Protein AF-A0A3R9EDA9-F1 (afdb_monomer)

Radius of gyration: 24.54 Å; Cα contacts (8 Å, |Δi|>4): 418; chains: 1; bounding box: 60×34×70 Å

Organism: Acinetobacter johnsonii (NCBI:txid40214)

InterPro domains:
  IPR011089 GmrSD restriction endonucleases, C-terminal domain [PF07510] (191-326)

pLDDT: mean 93.15, std 6.66, range [59.03, 98.75]

Sequence (337 aa):
MKNYLFSVIHKHRSDEHELSDLERNWDNLVDRLGAESFPDFLRIFWNGRYQFVRNSELFKRVRENVSNRGDVFKLIRDMDEDIDIYLTLTSPSTATNFPMNIKKYAEQLKMFSVKQPYSLLMACYRHLEMTDFEKVVKACVNISFRYNVIGGLHTGDQERAYHKAAMILNSNTSEKFTSKIVIQLLESIYVKDDVFRASFADKTIKTTSARNKKVVTYIFNEIANHKSQVNLDLIDDKYTIEHIFPQNAESGWGDFEVPEASNMIYRLGNMTLCEKSLNQDMGNKPFQTKKDILVNSKLILNEEISQSSEWKPIDISNRQKRLAKVAAHIWRIDQLS

Foldseek 3Di:
DLVLLLVQQVVVVHDPVVSVVLVVLVVVLCVLCPPPDPLVLQQLLCLLAHPHDDSVCSVVVLCVQQRHPVSSVVSSVSSVLQSLLVCCLQPVVPRDPADPLLSVLSVLCVLLVNPLLSSLLSLCVVQADNVQSSLLSLLVSLLSCQCCVQVVHDCPVSNVLSSVLSVVSNVCPPDRDGNLVSSVSCLVSHDALVNSLVSQLQDFQPVPDPSSQVVLQVLQQLLQCLVVVHNPVLVDPQKGKAFLQACDADPDLPQCPDPCVNSLRRRSLRIHIFGPVLSVVCDNDANQSNLVSLCPTPGPLSVVSSPDPHDHSVSSSVSSSVSSVSSSVSSDDVSND

Solvent-accessible surface area (backbone atoms only — not comparable to full-atom values): 18716 Å² total; per-residue (Å²): 109,70,70,57,56,52,52,41,40,60,75,67,76,60,57,74,65,59,56,52,51,51,48,52,54,50,50,52,53,51,60,71,47,56,93,54,57,63,71,59,51,50,48,36,55,39,31,19,78,49,78,84,69,53,84,95,45,41,71,60,56,47,55,76,69,43,72,45,58,68,41,47,56,47,52,53,51,56,48,62,71,44,44,64,59,50,45,27,48,78,43,24,91,74,51,76,94,60,60,68,65,52,32,53,37,21,45,48,25,53,64,66,71,56,66,58,56,49,19,22,52,53,31,37,61,78,58,30,57,69,76,32,31,46,52,42,49,48,48,52,38,33,34,45,44,40,29,44,70,46,54,63,52,78,61,69,62,47,38,52,42,26,34,52,45,10,51,56,59,71,71,46,85,86,60,89,58,48,34,67,60,58,55,53,59,43,47,93,60,50,61,49,60,71,62,38,28,55,35,40,36,69,37,69,57,68,60,86,42,73,59,44,38,52,50,53,50,48,53,44,38,54,52,48,24,66,73,67,75,43,90,74,71,61,92,41,92,59,41,38,81,37,40,67,59,33,91,70,61,56,90,76,55,65,90,50,77,46,82,74,38,66,72,48,40,36,20,62,34,27,43,46,71,35,50,44,67,61,45,63,74,34,59,53,51,48,60,74,61,36,28,66,55,29,62,76,48,92,46,69,74,34,42,65,54,34,70,48,94,72,79,48,77,66,52,28,47,53,45,15,45,55,49,16,58,54,48,45,60,77,53,54,52,78,89,74,103

Secondary structure (DSSP, 8-state):
-HHHHHHHHHTT---HHHHHHHHHHHHHHHHHHTTS-HHHHHHHHHHTTSS---TTTHHHHHHHH--SHHHHHHHHHHHHHHHHHHHHHH-GGG--SS-HHHHHHHHHHHHTT--TTHHHHHHHHHHS-HHHHHHHHHHHHHHHIIIIIIT---THHHHHHHHHHHHHHHH-TTS---HHHHHHTTGGG---HHHHHHHHHT-B--TTSHHHHHHHHHHHHHHHHHHHTS-----STTEEEEESS-TT--S--GGG-SGGGGGGTTBGGGEEEEEHHHHHHHTT--HHHHHHHHTT-S-HHHHHHHT-S---HHHHHHHHHHHHHHHHHHT--GGG-

Nearest PDB structures (foldseek):
  9jfl-assembly1_A  TM=7.167E-01  e=8.982E-09  Salmonella enterica
  9jfl-assembly1_B  TM=6.999E-01  e=2.470E-08  Salmonella enterica

Mean predicted aligned error: 4.84 Å

Structure (mmCIF, N/CA/C/O backbone):
data_AF-A0A3R9EDA9-F1
#
_entry.id   AF-A0A3R9EDA9-F1
#
loop_
_atom_site.group_PDB
_atom_site.id
_atom_site.type_symbol
_atom_site.label_atom_id
_atom_site.label_alt_id
_atom_site.label_comp_id
_atom_site.label_asym_id
_atom_site.label_entity_id
_atom_site.label_seq_id
_atom_site.pdbx_PDB_ins_code
_atom_site.Cartn_x
_atom_site.Cartn_y
_atom_site.Cartn_z
_atom_site.occupancy
_atom_site.B_iso_or_equiv
_atom_site.auth_seq_id
_atom_site.auth_comp_id
_atom_site.auth_asym_id
_atom_site.auth_atom_id
_atom_site.pdbx_PDB_model_num
ATOM 1 N N . MET A 1 1 ? 28.187 0.974 -13.614 1.00 86.81 1 MET A N 1
ATOM 2 C CA . MET A 1 1 ? 27.399 1.051 -14.865 1.00 86.81 1 MET A CA 1
ATOM 3 C C . MET A 1 1 ? 27.948 2.112 -15.808 1.00 86.81 1 MET A C 1
ATOM 5 O O . MET A 1 1 ? 28.381 1.704 -16.874 1.00 86.81 1 MET A O 1
ATOM 9 N N . LYS A 1 2 ? 28.016 3.398 -15.406 1.00 89.25 2 LYS A N 1
ATOM 10 C CA . LYS A 1 2 ? 28.586 4.525 -16.187 1.00 89.25 2 LYS A CA 1
ATOM 11 C C . LYS A 1 2 ? 29.817 4.116 -17.009 1.00 89.25 2 LYS A C 1
ATOM 13 O O . LYS A 1 2 ? 29.737 4.039 -18.226 1.00 89.25 2 LYS A O 1
ATOM 18 N N . ASN A 1 3 ? 30.884 3.664 -16.344 1.00 90.81 3 ASN A N 1
ATOM 19 C CA . ASN A 1 3 ? 32.135 3.259 -17.007 1.00 90.81 3 ASN A CA 1
ATOM 20 C C . ASN A 1 3 ? 31.951 2.201 -18.107 1.00 90.81 3 ASN A C 1
ATOM 22 O O . ASN A 1 3 ? 32.656 2.229 -19.108 1.00 90.81 3 ASN A O 1
ATOM 26 N N . TYR A 1 4 ? 31.008 1.268 -17.938 1.00 91.12 4 TYR A N 1
ATOM 27 C CA . TYR A 1 4 ? 30.735 0.267 -18.966 1.00 91.12 4 TYR A CA 1
ATOM 28 C C . TYR A 1 4 ? 30.079 0.902 -20.197 1.00 91.12 4 TYR A C 1
ATOM 30 O O . TYR A 1 4 ? 30.556 0.672 -21.304 1.00 91.12 4 TYR A O 1
ATOM 38 N N . LEU A 1 5 ? 29.053 1.739 -20.012 1.00 89.38 5 LEU A N 1
ATOM 39 C CA . LEU A 1 5 ? 28.373 2.421 -21.120 1.00 89.38 5 LEU A CA 1
ATOM 40 C C . LEU A 1 5 ? 29.349 3.303 -21.914 1.00 89.38 5 LEU A C 1
ATOM 42 O O . LEU A 1 5 ? 29.402 3.213 -23.136 1.00 89.38 5 LEU A O 1
ATOM 46 N N . PHE A 1 6 ? 30.206 4.054 -21.217 1.00 88.94 6 PHE A N 1
ATOM 47 C CA . PHE A 1 6 ? 31.262 4.862 -21.836 1.00 88.94 6 PHE A CA 1
ATOM 48 C C . PHE A 1 6 ? 32.283 3.996 -22.587 1.00 88.94 6 PHE A C 1
ATOM 50 O O . PHE A 1 6 ? 32.705 4.346 -23.687 1.00 88.94 6 PHE A O 1
ATOM 57 N N . SER A 1 7 ? 32.637 2.824 -22.042 1.00 90.06 7 SER A N 1
ATOM 58 C CA . SER A 1 7 ? 33.552 1.896 -22.717 1.00 90.06 7 SER A CA 1
ATOM 59 C C . SER A 1 7 ? 32.977 1.321 -24.016 1.00 90.06 7 SER A C 1
ATOM 61 O O . SER A 1 7 ? 33.739 1.028 -24.934 1.00 90.06 7 SER A O 1
ATOM 63 N N . VAL A 1 8 ? 31.651 1.159 -24.111 1.00 87.81 8 VAL A N 1
ATOM 64 C CA . VAL A 1 8 ? 30.978 0.703 -25.337 1.00 87.81 8 VAL A CA 1
ATOM 65 C C . VAL A 1 8 ? 31.045 1.785 -26.414 1.00 87.81 8 VAL A C 1
ATOM 67 O O . VAL A 1 8 ? 31.388 1.472 -27.549 1.00 87.81 8 VAL A O 1
ATOM 70 N N . ILE A 1 9 ? 30.806 3.053 -26.061 1.00 85.25 9 ILE A N 1
ATOM 71 C CA . ILE A 1 9 ? 30.899 4.179 -27.006 1.00 85.25 9 ILE A CA 1
ATOM 72 C C . ILE A 1 9 ? 32.337 4.371 -27.507 1.00 85.25 9 ILE A C 1
ATOM 74 O O . ILE A 1 9 ? 32.569 4.380 -28.715 1.00 85.25 9 ILE A O 1
ATOM 78 N N . HIS A 1 10 ? 33.317 4.395 -26.599 1.00 82.12 10 HIS A N 1
ATOM 79 C CA . HIS A 1 10 ? 34.724 4.640 -26.938 1.00 82.12 10 HIS A CA 1
ATOM 80 C C . HIS A 1 10 ? 35.316 3.606 -27.917 1.00 82.12 10 HIS A C 1
ATOM 82 O O . HIS A 1 10 ? 36.141 3.940 -28.767 1.00 82.12 10 HIS A O 1
ATOM 88 N N . LYS A 1 11 ? 34.865 2.344 -27.856 1.00 73.31 11 LYS A N 1
ATOM 89 C CA . LYS A 1 11 ? 35.313 1.271 -28.765 1.00 73.31 11 LYS A CA 1
ATOM 90 C C . LYS A 1 11 ? 34.945 1.502 -30.234 1.00 73.31 11 LYS A C 1
ATOM 92 O O . LYS A 1 11 ? 35.553 0.880 -31.101 1.00 73.31 11 LYS A O 1
ATOM 97 N N . HIS A 1 12 ? 33.986 2.377 -30.528 1.00 62.81 12 HIS A N 1
ATOM 98 C CA . HIS A 1 12 ? 33.458 2.583 -31.877 1.00 62.81 12 HIS A CA 1
ATOM 99 C C . HIS A 1 12 ? 34.047 3.797 -32.621 1.00 62.81 12 HIS A C 1
ATOM 101 O O . HIS A 1 12 ? 33.458 4.219 -33.610 1.00 62.81 12 HIS A O 1
ATOM 107 N N . ARG A 1 13 ? 35.219 4.326 -32.211 1.00 62.09 13 ARG A N 1
ATOM 108 C CA . ARG A 1 13 ? 35.809 5.572 -32.766 1.00 62.09 13 ARG A CA 1
ATOM 109 C C . ARG A 1 13 ? 34.799 6.732 -32.725 1.00 62.09 13 ARG A C 1
ATOM 111 O O . ARG A 1 13 ? 34.518 7.364 -33.736 1.00 62.09 13 ARG A O 1
ATOM 118 N N . SER A 1 14 ? 34.207 6.941 -31.555 1.00 59.03 14 SER A N 1
ATOM 119 C CA . SER A 1 14 ? 33.168 7.941 -31.315 1.00 59.03 14 SER A CA 1
ATOM 120 C C . SER A 1 14 ? 33.714 9.371 -31.295 1.00 59.03 14 SER A C 1
ATOM 122 O O . SER A 1 14 ? 34.784 9.621 -30.739 1.00 59.03 14 SER A O 1
ATOM 124 N N . ASP A 1 15 ? 32.921 10.274 -31.865 1.00 68.31 15 ASP A N 1
ATOM 125 C CA . ASP A 1 15 ? 33.062 11.732 -31.857 1.00 68.31 15 ASP A CA 1
ATOM 126 C C . ASP A 1 15 ? 33.023 12.274 -30.410 1.00 68.31 15 ASP A C 1
ATOM 128 O O . ASP A 1 15 ? 32.220 11.798 -29.600 1.00 68.31 15 ASP A O 1
ATOM 132 N N . GLU A 1 16 ? 33.868 13.251 -30.054 1.00 77.75 16 GLU A N 1
ATOM 133 C CA . GLU A 1 16 ? 33.917 13.835 -28.693 1.00 77.75 16 GLU A CA 1
ATOM 134 C C . GLU A 1 16 ? 32.544 14.366 -28.247 1.00 77.75 16 GLU A C 1
ATOM 136 O O . GLU A 1 16 ? 32.179 14.285 -27.070 1.00 77.75 16 GLU A O 1
ATOM 141 N N . HIS A 1 17 ? 31.742 14.825 -29.211 1.00 83.25 17 HIS A N 1
ATOM 142 C CA . HIS A 1 17 ? 30.377 15.293 -28.998 1.00 83.25 17 HIS A CA 1
ATOM 143 C C . HIS A 1 17 ? 29.458 14.213 -28.399 1.00 83.25 17 HIS A C 1
ATOM 145 O O . HIS A 1 17 ? 28.668 14.494 -27.501 1.00 83.25 17 HIS A O 1
ATOM 151 N N . GLU A 1 18 ? 29.566 12.956 -28.842 1.00 82.69 18 GLU A N 1
ATOM 152 C CA . GLU A 1 18 ? 28.686 11.875 -28.373 1.00 82.69 18 GLU A CA 1
ATOM 153 C C . GLU A 1 18 ? 28.983 11.463 -26.932 1.00 82.69 18 GLU A C 1
ATOM 155 O O . GLU A 1 18 ? 28.074 11.100 -26.182 1.00 82.69 18 GLU A O 1
ATOM 160 N N . LEU A 1 19 ? 30.258 11.515 -26.542 1.00 84.81 19 LEU A N 1
ATOM 161 C CA . LEU A 1 19 ? 30.672 11.268 -25.164 1.00 84.81 19 LEU A CA 1
ATOM 162 C C . LEU A 1 19 ? 30.142 12.368 -24.242 1.00 84.81 19 LEU A C 1
ATOM 164 O O . LEU A 1 19 ? 29.608 12.052 -23.179 1.00 84.81 19 LEU A O 1
ATOM 168 N N . SER A 1 20 ? 30.214 13.627 -24.684 1.00 87.06 20 SER A N 1
ATOM 169 C CA . SER A 1 20 ? 29.643 14.763 -23.955 1.00 87.06 20 SER A CA 1
ATOM 170 C C . SER A 1 20 ? 28.118 14.657 -23.823 1.00 87.06 20 SER A C 1
ATOM 172 O O . SER A 1 20 ? 27.573 14.869 -22.741 1.00 87.06 20 SER A O 1
ATOM 174 N N . ASP A 1 21 ? 27.417 14.251 -24.885 1.00 88.00 21 ASP A N 1
ATOM 175 C CA . ASP A 1 21 ? 25.968 14.034 -24.843 1.00 88.00 21 ASP A CA 1
ATOM 176 C C . ASP A 1 21 ? 25.573 12.890 -23.899 1.00 88.00 21 ASP A C 1
ATOM 178 O O . ASP A 1 21 ? 24.610 13.018 -23.138 1.00 88.00 21 ASP A O 1
ATOM 182 N N . LEU A 1 22 ? 26.304 11.768 -23.927 1.00 89.38 22 LEU A N 1
ATOM 183 C CA . LEU A 1 22 ? 26.069 10.652 -23.009 1.00 89.38 22 LEU A CA 1
ATOM 184 C C . LEU A 1 22 ? 26.306 11.073 -21.557 1.00 89.38 22 LEU A C 1
ATOM 186 O O . LEU A 1 22 ? 25.513 10.707 -20.690 1.00 89.38 22 LEU A O 1
ATOM 190 N N . GLU A 1 23 ? 27.374 11.825 -21.293 1.00 92.12 23 GLU A N 1
ATOM 191 C CA . GLU A 1 23 ? 27.676 12.348 -19.964 1.00 92.12 23 GLU A CA 1
ATOM 192 C C . GLU A 1 23 ? 26.574 13.270 -19.460 1.00 92.12 23 GLU A C 1
ATOM 194 O O . GLU A 1 23 ? 26.015 13.007 -18.397 1.00 92.12 23 GLU A O 1
ATOM 199 N N . ARG A 1 24 ? 26.160 14.248 -20.270 1.00 93.00 24 ARG A N 1
ATOM 200 C CA . ARG A 1 24 ? 25.064 15.161 -19.931 1.00 93.00 24 ARG A CA 1
ATOM 201 C C . ARG A 1 24 ? 23.767 14.415 -19.614 1.00 93.00 24 ARG A C 1
ATOM 203 O O . ARG A 1 24 ? 23.110 14.720 -18.623 1.00 93.00 24 ARG A O 1
ATOM 210 N N . ASN A 1 25 ? 23.390 13.433 -20.436 1.00 92.38 25 ASN A N 1
ATOM 211 C CA . ASN A 1 25 ? 22.164 12.662 -20.216 1.00 92.38 25 ASN A CA 1
ATOM 212 C C . ASN A 1 25 ? 22.261 11.762 -18.975 1.00 92.38 25 ASN A C 1
ATOM 214 O O . ASN A 1 25 ? 21.285 11.614 -18.242 1.00 92.38 25 ASN A O 1
ATOM 218 N N . TRP A 1 26 ? 23.428 11.157 -18.737 1.00 93.75 26 TRP A N 1
ATOM 219 C CA . TRP A 1 26 ? 23.672 10.345 -17.549 1.00 93.75 26 TRP A CA 1
ATOM 220 C C . TRP A 1 26 ? 23.592 11.185 -16.275 1.00 93.75 26 TRP A C 1
ATOM 222 O O . TRP A 1 26 ? 22.927 10.782 -15.323 1.00 93.75 26 TRP A O 1
ATOM 232 N N . ASP A 1 27 ? 24.260 12.336 -16.260 1.00 93.88 27 ASP A N 1
ATOM 233 C CA . ASP A 1 27 ? 24.301 13.210 -15.094 1.00 93.88 27 ASP A CA 1
ATOM 234 C C . ASP A 1 27 ? 22.902 13.784 -14.817 1.00 93.88 27 ASP A C 1
ATOM 236 O O . ASP A 1 27 ? 22.427 13.663 -13.694 1.00 93.88 27 ASP A O 1
ATOM 240 N N . ASN A 1 28 ? 22.154 14.212 -15.845 1.00 94.12 28 ASN A N 1
ATOM 241 C CA . ASN A 1 28 ? 20.747 14.611 -15.690 1.00 94.12 28 ASN A CA 1
ATOM 242 C C . ASN A 1 28 ? 19.873 13.494 -15.081 1.00 94.12 28 ASN A C 1
ATOM 244 O O . ASN A 1 28 ? 19.057 13.747 -14.196 1.00 94.12 28 ASN A O 1
ATOM 248 N N . LEU A 1 29 ? 20.039 12.243 -15.524 1.00 94.31 29 LEU A N 1
ATOM 249 C CA . LEU A 1 29 ? 19.295 11.106 -14.971 1.00 94.31 29 LEU A CA 1
ATOM 250 C C . LEU A 1 29 ? 19.623 10.881 -13.485 1.00 94.31 29 LEU A C 1
ATOM 252 O O . LEU A 1 29 ? 18.721 10.647 -12.680 1.00 94.31 29 LEU A O 1
ATOM 256 N N . VAL A 1 30 ? 20.906 10.938 -13.116 1.00 93.56 30 VAL A N 1
ATOM 257 C CA . VAL A 1 30 ? 21.354 10.754 -11.727 1.00 93.56 30 VAL A CA 1
ATOM 258 C C . VAL A 1 30 ? 20.908 11.920 -10.843 1.00 93.56 30 VAL A C 1
ATOM 260 O O . VAL A 1 30 ? 20.424 11.680 -9.738 1.00 93.56 30 VAL A O 1
ATOM 263 N N . ASP A 1 31 ? 20.986 13.150 -11.344 1.00 94.00 31 ASP A N 1
ATOM 264 C CA . ASP A 1 31 ? 20.545 14.351 -10.635 1.00 94.00 31 ASP A CA 1
ATOM 265 C C . ASP A 1 31 ? 19.038 14.308 -10.355 1.00 94.00 31 ASP A C 1
ATOM 267 O O . ASP A 1 31 ? 18.605 14.581 -9.234 1.00 94.00 31 ASP A O 1
ATOM 271 N N . ARG A 1 32 ? 18.231 13.883 -11.340 1.00 93.38 32 ARG A N 1
ATOM 272 C CA . ARG A 1 32 ? 16.781 13.680 -11.171 1.00 93.38 32 ARG A CA 1
ATOM 273 C C . ARG A 1 32 ? 16.457 12.568 -10.174 1.00 93.38 32 ARG A C 1
ATOM 275 O O . ARG A 1 32 ? 15.515 12.717 -9.399 1.00 93.38 32 ARG A O 1
ATOM 282 N N . LEU A 1 33 ? 17.211 11.462 -10.175 1.00 93.19 33 LEU A N 1
ATOM 283 C CA . LEU A 1 33 ? 17.045 10.394 -9.178 1.00 93.19 33 LEU A CA 1
ATOM 284 C C . LEU A 1 33 ? 17.342 10.894 -7.759 1.00 93.19 33 LEU A C 1
ATOM 286 O O . LEU A 1 33 ? 16.682 10.473 -6.805 1.00 93.19 33 LEU A O 1
ATOM 290 N N . GLY A 1 34 ? 18.316 11.794 -7.614 1.00 91.19 34 GLY A N 1
ATOM 291 C CA . GLY A 1 34 ? 18.672 12.416 -6.346 1.00 91.19 34 GLY A CA 1
ATOM 292 C C . GLY A 1 34 ? 19.040 11.381 -5.280 1.00 91.19 34 GLY A C 1
ATOM 293 O O . GLY A 1 34 ? 20.040 10.676 -5.393 1.00 91.19 34 GLY A O 1
ATOM 294 N N . ALA A 1 35 ? 18.227 11.290 -4.224 1.00 89.38 35 ALA A N 1
ATOM 295 C CA . ALA A 1 35 ? 18.451 10.359 -3.115 1.00 89.38 35 ALA A CA 1
ATOM 296 C C . ALA A 1 35 ? 18.032 8.905 -3.420 1.00 89.38 35 ALA A C 1
ATOM 298 O O . ALA A 1 35 ? 18.303 8.010 -2.616 1.00 89.38 35 ALA A O 1
ATOM 299 N N . GLU A 1 36 ? 17.351 8.652 -4.542 1.00 92.44 36 GLU A N 1
ATOM 300 C CA . GLU A 1 36 ? 16.942 7.304 -4.932 1.00 92.44 36 GLU A CA 1
ATOM 301 C C . GLU A 1 36 ? 18.126 6.468 -5.435 1.00 92.44 36 GLU A C 1
ATOM 303 O O . GLU A 1 36 ? 19.027 6.926 -6.136 1.00 92.44 36 GLU A O 1
ATOM 308 N N . SER A 1 37 ? 18.100 5.180 -5.103 1.00 92.44 37 SER A N 1
ATOM 309 C CA . SER A 1 37 ? 19.133 4.222 -5.495 1.00 92.44 37 SER A CA 1
ATOM 310 C C . SER A 1 37 ? 19.055 3.919 -6.995 1.00 92.44 37 SER A C 1
ATOM 312 O O . SER A 1 37 ? 18.110 3.278 -7.460 1.00 92.44 37 SER A O 1
ATOM 314 N N . PHE A 1 38 ? 20.082 4.319 -7.758 1.00 93.81 38 PHE A N 1
ATOM 315 C CA . PHE A 1 38 ? 20.177 3.993 -9.188 1.00 93.81 38 PHE A CA 1
ATOM 316 C C . PHE A 1 38 ? 20.059 2.481 -9.473 1.00 93.81 38 PHE A C 1
ATOM 318 O O . PHE A 1 38 ? 19.314 2.122 -10.383 1.00 93.81 38 PHE A O 1
ATOM 325 N N . PRO A 1 39 ? 20.722 1.563 -8.734 1.00 94.50 39 PRO A N 1
ATOM 326 C CA . PRO A 1 39 ? 20.518 0.126 -8.930 1.00 94.50 39 PRO A CA 1
ATOM 327 C C . PRO A 1 39 ? 19.066 -0.334 -8.732 1.00 94.50 39 PRO A C 1
ATOM 329 O O . PRO A 1 39 ? 18.606 -1.203 -9.473 1.00 94.50 39 PRO A O 1
ATOM 332 N N . ASP A 1 40 ? 18.341 0.249 -7.771 1.00 94.50 40 ASP A N 1
ATOM 333 C CA . ASP A 1 40 ? 16.941 -0.108 -7.519 1.00 94.50 40 ASP A CA 1
ATOM 334 C C . ASP A 1 40 ? 16.023 0.403 -8.632 1.00 94.50 40 ASP A C 1
ATOM 336 O O . ASP A 1 40 ? 15.205 -0.368 -9.145 1.00 94.50 40 ASP A O 1
ATOM 340 N N . PHE A 1 41 ? 16.210 1.657 -9.063 1.00 96.81 41 PHE A N 1
ATOM 341 C CA . PHE A 1 41 ? 15.542 2.203 -10.245 1.00 96.81 41 PHE A CA 1
ATOM 342 C C . PHE A 1 41 ? 15.805 1.324 -11.468 1.00 96.81 41 PHE A C 1
ATOM 344 O O . PHE A 1 41 ? 14.865 0.833 -12.093 1.00 96.81 41 PHE A O 1
ATOM 351 N N . LEU A 1 42 ? 17.081 1.054 -11.760 1.00 96.81 42 LEU A N 1
ATOM 352 C CA . LEU A 1 42 ? 17.496 0.279 -12.920 1.00 96.81 42 LEU A CA 1
ATOM 353 C C . LEU A 1 42 ? 16.877 -1.120 -12.914 1.00 96.81 42 LEU A C 1
ATOM 355 O O . LEU A 1 42 ? 16.475 -1.597 -13.970 1.00 96.81 42 LEU A O 1
ATOM 359 N N . ARG A 1 43 ? 16.765 -1.790 -11.760 1.00 96.06 43 ARG A N 1
ATOM 360 C CA . ARG A 1 43 ? 16.104 -3.101 -11.695 1.00 96.06 43 ARG A CA 1
ATOM 361 C C . ARG A 1 43 ? 14.619 -3.012 -12.022 1.00 96.06 43 ARG A C 1
ATOM 363 O O . ARG A 1 43 ? 14.116 -3.869 -12.745 1.00 96.06 43 ARG A O 1
ATOM 370 N N . ILE A 1 44 ? 13.912 -2.036 -11.457 1.00 96.62 44 ILE A N 1
ATOM 371 C CA . ILE A 1 44 ? 12.466 -1.892 -11.666 1.00 96.62 44 ILE A CA 1
ATOM 372 C C . ILE A 1 44 ? 12.191 -1.531 -13.128 1.00 96.62 44 ILE A C 1
ATOM 374 O O . ILE A 1 44 ? 11.370 -2.192 -13.765 1.00 96.62 44 ILE A O 1
ATOM 378 N N . PHE A 1 45 ? 12.947 -0.573 -13.667 1.00 97.12 45 PHE A N 1
ATOM 379 C CA . PHE A 1 45 ? 12.995 -0.241 -15.088 1.00 97.12 45 PHE A CA 1
ATOM 380 C C . PHE A 1 45 ? 13.231 -1.493 -15.945 1.00 97.12 45 PHE A C 1
ATOM 382 O O . PHE A 1 45 ? 12.446 -1.804 -16.842 1.00 97.12 45 PHE A O 1
ATOM 389 N N . TRP A 1 46 ? 14.279 -2.262 -15.625 1.00 96.88 46 TRP A N 1
ATOM 390 C CA . TRP A 1 46 ? 14.668 -3.442 -16.390 1.00 96.88 46 TRP A CA 1
ATOM 391 C C . TRP A 1 46 ? 13.557 -4.485 -16.408 1.00 96.88 46 TRP A C 1
ATOM 393 O O . TRP A 1 46 ? 13.137 -4.922 -17.474 1.00 96.88 46 TRP A O 1
ATOM 403 N N . ASN A 1 47 ? 13.017 -4.832 -15.240 1.00 95.88 47 ASN A N 1
ATOM 404 C CA . ASN A 1 47 ? 11.938 -5.812 -15.112 1.00 95.88 47 ASN A CA 1
ATOM 405 C C . ASN A 1 47 ? 10.599 -5.321 -15.684 1.00 95.88 47 ASN A C 1
ATOM 407 O O . ASN A 1 47 ? 9.673 -6.122 -15.821 1.00 95.88 47 ASN A O 1
ATOM 411 N N . GLY A 1 48 ? 10.485 -4.027 -15.990 1.00 95.38 48 GLY A N 1
ATOM 412 C CA . GLY A 1 48 ? 9.349 -3.430 -16.679 1.00 95.38 48 GLY A CA 1
ATOM 413 C C . GLY A 1 48 ? 9.477 -3.418 -18.203 1.00 95.38 48 GLY A C 1
ATOM 414 O O . GLY A 1 48 ? 8.497 -3.063 -18.851 1.00 95.38 48 GLY A O 1
ATOM 415 N N . ARG A 1 49 ? 10.634 -3.777 -18.785 1.00 93.94 49 ARG A N 1
ATOM 416 C CA . ARG A 1 49 ? 10.906 -3.729 -20.243 1.00 93.94 49 ARG A CA 1
ATOM 417 C C . ARG A 1 49 ? 11.529 -5.001 -20.820 1.00 93.94 49 ARG A C 1
ATOM 419 O O . ARG A 1 49 ? 11.263 -5.356 -21.965 1.00 93.94 49 ARG A O 1
ATOM 426 N N . TYR A 1 50 ? 12.357 -5.675 -20.037 1.00 94.19 50 TYR A N 1
ATOM 427 C CA . TYR A 1 50 ? 13.201 -6.793 -20.443 1.00 94.19 50 TYR A CA 1
ATOM 428 C C . TYR A 1 50 ? 12.898 -8.034 -19.603 1.00 94.19 50 TYR A C 1
ATOM 430 O O . TYR A 1 50 ? 12.147 -7.981 -18.634 1.00 94.19 50 TYR A O 1
ATOM 438 N N . GLN A 1 51 ? 13.524 -9.159 -19.962 1.00 92.00 51 GLN A N 1
ATOM 439 C CA . GLN A 1 51 ? 13.429 -10.417 -19.218 1.00 92.00 51 GLN A CA 1
ATOM 440 C C . GLN A 1 51 ? 13.767 -10.241 -17.732 1.00 92.00 51 GLN A C 1
ATOM 442 O O . GLN A 1 51 ? 14.710 -9.522 -17.386 1.00 92.00 51 GLN A O 1
ATOM 447 N N . PHE A 1 52 ? 13.021 -10.952 -16.880 1.00 92.44 52 PHE A N 1
ATOM 448 C CA . PHE A 1 52 ? 13.157 -10.897 -15.427 1.00 92.44 52 PHE A CA 1
ATOM 449 C C . PHE A 1 52 ? 14.607 -11.064 -14.966 1.00 92.44 52 PHE A C 1
ATOM 451 O O . PHE A 1 52 ? 15.292 -12.015 -15.350 1.00 92.44 52 PHE A O 1
ATOM 458 N N . VAL A 1 53 ? 15.045 -10.176 -14.075 1.00 93.31 53 VAL A N 1
ATOM 459 C CA . VAL A 1 53 ? 16.369 -10.237 -13.466 1.00 93.31 53 VAL A CA 1
ATOM 460 C C . VAL A 1 53 ? 16.316 -9.964 -11.964 1.00 93.31 53 VAL A C 1
ATOM 462 O O . VAL A 1 53 ? 15.541 -9.142 -11.456 1.00 93.31 53 VAL A O 1
ATOM 465 N N . ARG A 1 54 ? 17.181 -10.668 -11.232 1.00 90.38 54 ARG A N 1
ATOM 466 C CA . ARG A 1 54 ? 17.450 -10.415 -9.812 1.00 90.38 54 ARG A CA 1
ATOM 467 C C . ARG A 1 54 ? 18.545 -9.360 -9.662 1.00 90.38 54 ARG A C 1
ATOM 469 O O . ARG A 1 54 ? 19.398 -9.218 -10.532 1.00 90.38 54 ARG A O 1
ATOM 476 N N . ASN A 1 55 ? 18.585 -8.684 -8.512 1.00 89.12 55 ASN A N 1
ATOM 477 C CA . ASN A 1 55 ? 19.605 -7.666 -8.214 1.00 89.12 55 ASN A CA 1
ATOM 478 C C . ASN A 1 55 ? 21.045 -8.163 -8.436 1.00 89.12 55 ASN A C 1
ATOM 480 O O . ASN A 1 55 ? 21.864 -7.441 -8.997 1.00 89.12 55 ASN A O 1
ATOM 484 N N . SER A 1 56 ? 21.341 -9.410 -8.057 1.00 92.62 56 SER A N 1
ATOM 485 C CA . SER A 1 56 ? 22.669 -10.020 -8.204 1.00 92.62 56 SER A CA 1
ATOM 486 C C . SER A 1 56 ? 23.134 -10.168 -9.657 1.00 92.62 56 SER A C 1
ATOM 488 O O . SER A 1 56 ? 24.332 -10.220 -9.913 1.00 92.62 56 SER A O 1
ATOM 490 N N . GLU A 1 57 ? 22.204 -10.239 -10.612 1.00 94.56 57 GLU A N 1
ATOM 491 C CA . GLU A 1 57 ? 22.489 -10.503 -12.028 1.00 94.56 57 GLU A CA 1
ATOM 492 C C . GLU A 1 57 ? 22.253 -9.282 -12.925 1.00 94.56 57 GLU A C 1
ATOM 494 O O . GLU A 1 57 ? 22.615 -9.308 -14.102 1.00 94.56 57 GLU A O 1
ATOM 499 N N . LEU A 1 58 ? 21.697 -8.196 -12.376 1.00 94.81 58 LEU A N 1
ATOM 500 C CA . LEU A 1 58 ? 21.260 -7.013 -13.120 1.00 94.81 58 LEU A CA 1
ATOM 501 C C . LEU A 1 58 ? 22.355 -6.460 -14.037 1.00 94.81 58 LEU A C 1
ATOM 503 O O . LEU A 1 58 ? 22.175 -6.373 -15.249 1.00 94.81 58 LEU A O 1
ATOM 507 N N . PHE A 1 59 ? 23.519 -6.128 -13.475 1.00 94.19 59 PHE A N 1
ATOM 508 C CA . PHE A 1 59 ? 24.610 -5.537 -14.253 1.00 94.19 59 PHE A CA 1
ATOM 509 C C . PHE A 1 59 ? 25.146 -6.483 -15.325 1.00 94.19 59 PHE A C 1
ATOM 511 O O . PHE A 1 59 ? 25.531 -6.019 -16.394 1.00 94.19 59 PHE A O 1
ATOM 518 N N . LYS A 1 60 ? 25.165 -7.794 -15.061 1.00 94.88 60 LYS A N 1
ATOM 519 C CA . LYS A 1 60 ? 25.572 -8.792 -16.054 1.00 94.88 60 LYS A CA 1
ATOM 520 C C . LYS A 1 60 ? 24.586 -8.799 -17.222 1.00 94.88 60 LYS A C 1
ATOM 522 O O . LYS A 1 60 ? 25.008 -8.660 -18.365 1.00 94.88 60 LYS A O 1
ATOM 527 N N . ARG A 1 61 ? 23.284 -8.871 -16.931 1.00 95.19 61 ARG A N 1
ATOM 528 C CA . ARG A 1 61 ? 22.230 -8.922 -17.953 1.00 95.19 61 ARG A CA 1
ATOM 529 C C . ARG A 1 61 ? 22.172 -7.656 -18.799 1.00 95.19 61 ARG A C 1
ATOM 531 O O . ARG A 1 61 ? 22.006 -7.752 -20.010 1.00 95.19 61 ARG A O 1
ATOM 538 N N . VAL A 1 62 ? 22.390 -6.490 -18.189 1.00 94.50 62 VAL A N 1
ATOM 539 C CA . VAL A 1 62 ? 22.489 -5.226 -18.931 1.00 94.50 62 VAL A CA 1
ATOM 540 C C . VAL A 1 62 ? 23.652 -5.271 -19.921 1.00 94.50 62 VAL A C 1
ATOM 542 O O . VAL A 1 62 ? 23.454 -4.968 -21.089 1.00 94.50 62 VAL A O 1
ATOM 545 N N . ARG A 1 63 ? 24.845 -5.709 -19.498 1.00 94.19 63 ARG A N 1
ATOM 546 C CA . ARG A 1 63 ? 26.021 -5.802 -20.387 1.00 94.19 63 ARG A CA 1
ATOM 547 C C . ARG A 1 63 ? 25.822 -6.769 -21.554 1.00 94.19 63 ARG A C 1
ATOM 549 O O . ARG A 1 63 ? 26.356 -6.550 -22.630 1.00 94.19 63 ARG A O 1
ATOM 556 N N . GLU A 1 64 ? 25.065 -7.841 -21.348 1.00 94.06 64 GLU A N 1
ATOM 557 C CA . GLU A 1 64 ? 24.759 -8.810 -22.408 1.00 94.06 64 GLU A CA 1
ATOM 558 C C . GLU A 1 64 ? 23.782 -8.257 -23.459 1.00 94.06 64 GLU A C 1
ATOM 560 O O . GLU A 1 64 ? 23.785 -8.727 -24.590 1.00 94.06 64 GLU A O 1
ATOM 565 N N . ASN A 1 65 ? 22.961 -7.265 -23.101 1.00 93.44 65 ASN A N 1
ATOM 566 C CA . ASN A 1 65 ? 21.939 -6.677 -23.976 1.00 93.44 65 ASN A CA 1
ATOM 567 C C . ASN A 1 65 ? 22.313 -5.282 -24.503 1.00 93.44 65 ASN A C 1
ATOM 569 O O . ASN A 1 65 ? 21.639 -4.773 -25.391 1.00 93.44 65 ASN A O 1
ATOM 573 N N . VAL A 1 66 ? 23.346 -4.649 -23.941 1.00 94.31 66 VAL A N 1
ATOM 574 C CA . VAL A 1 66 ? 23.783 -3.293 -24.293 1.00 94.31 66 VAL A CA 1
ATOM 575 C C . VAL A 1 66 ? 25.219 -3.358 -24.774 1.00 94.31 66 VAL A C 1
ATOM 577 O O . VAL A 1 66 ? 26.156 -3.166 -24.007 1.00 94.31 66 VAL A O 1
ATOM 580 N N . SER A 1 67 ? 25.377 -3.691 -26.051 1.00 92.62 67 SER A N 1
ATOM 581 C CA . SER A 1 67 ? 26.658 -4.105 -26.632 1.00 92.62 67 SER A CA 1
ATOM 582 C C . SER A 1 67 ? 27.212 -3.126 -27.661 1.00 92.62 67 SER A C 1
ATOM 584 O O . SER A 1 67 ? 28.413 -3.133 -27.924 1.00 92.62 67 SER A O 1
ATOM 586 N N . ASN A 1 68 ? 26.350 -2.282 -28.227 1.00 91.25 68 ASN A N 1
ATOM 587 C CA . ASN A 1 68 ? 26.710 -1.316 -29.256 1.00 91.25 68 ASN A CA 1
ATOM 588 C C . ASN A 1 68 ? 26.206 0.095 -28.912 1.00 91.25 68 ASN A C 1
ATOM 590 O O . ASN A 1 68 ? 25.431 0.304 -27.975 1.00 91.25 68 ASN A O 1
ATOM 594 N N . ARG A 1 69 ? 26.643 1.077 -29.708 1.00 89.56 69 ARG A N 1
ATOM 595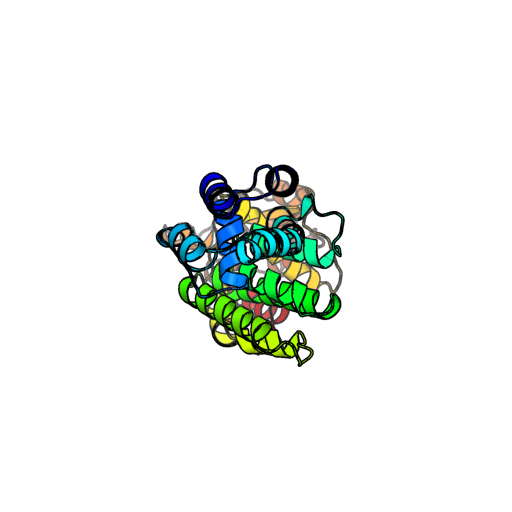 C CA . ARG A 1 69 ? 26.267 2.492 -29.569 1.00 89.56 69 ARG A CA 1
ATOM 596 C C . ARG A 1 69 ? 24.751 2.715 -29.522 1.00 89.56 69 ARG A C 1
ATOM 598 O O . ARG A 1 69 ? 24.275 3.476 -28.684 1.00 89.56 69 ARG A O 1
ATOM 605 N N . GLY A 1 70 ? 24.001 2.074 -30.417 1.00 91.44 70 GLY A N 1
ATOM 606 C CA . GLY A 1 70 ? 22.546 2.209 -30.488 1.00 91.44 70 GLY A CA 1
ATOM 607 C C . GLY A 1 70 ? 21.863 1.742 -29.205 1.00 91.44 70 GLY A C 1
ATOM 608 O O . GLY A 1 70 ? 20.996 2.447 -28.688 1.00 91.44 70 GLY A O 1
ATOM 609 N N . ASP A 1 71 ? 22.312 0.616 -28.647 1.00 94.62 71 ASP A N 1
ATOM 610 C CA . ASP A 1 71 ? 21.765 0.072 -27.402 1.00 94.62 71 ASP A CA 1
ATOM 611 C C . ASP A 1 71 ? 21.982 1.024 -26.217 1.00 94.62 71 ASP A C 1
ATOM 613 O O . ASP A 1 71 ? 21.086 1.189 -25.391 1.00 94.62 71 ASP A O 1
ATOM 617 N N . VAL A 1 72 ? 23.155 1.669 -26.127 1.00 94.00 72 VAL A N 1
ATOM 618 C CA . VAL A 1 72 ? 23.482 2.599 -25.030 1.00 94.00 72 VAL A CA 1
ATOM 619 C C . VAL A 1 72 ? 22.543 3.802 -25.045 1.00 94.00 72 VAL A C 1
ATOM 621 O O . VAL A 1 72 ? 21.914 4.108 -24.032 1.00 94.00 72 VAL A O 1
ATOM 624 N N . PHE A 1 73 ? 22.412 4.469 -26.193 1.00 93.00 73 PHE A N 1
ATOM 625 C CA . PHE A 1 73 ? 21.540 5.638 -26.304 1.00 93.00 73 PHE A CA 1
ATOM 626 C C . PHE A 1 73 ? 20.061 5.274 -26.171 1.00 93.00 73 PHE A C 1
ATOM 628 O O . PHE A 1 73 ? 19.296 6.051 -25.599 1.00 93.00 73 PHE A O 1
ATOM 635 N N . LYS A 1 74 ? 19.656 4.087 -26.643 1.00 95.00 74 LYS A N 1
ATOM 636 C CA . LYS A 1 74 ? 18.309 3.565 -26.401 1.00 95.00 74 LYS A CA 1
ATOM 637 C C . LYS A 1 74 ? 18.064 3.348 -24.909 1.00 95.00 74 LYS A C 1
ATOM 639 O O . LYS A 1 74 ? 17.058 3.824 -24.405 1.00 95.00 74 LYS A O 1
ATOM 644 N N . LEU A 1 75 ? 18.984 2.694 -24.195 1.00 96.06 75 LEU A N 1
ATOM 645 C CA . LEU A 1 75 ? 18.849 2.447 -22.758 1.00 96.06 75 LEU A CA 1
ATOM 646 C C . LEU A 1 75 ? 18.676 3.757 -21.977 1.00 96.06 75 LEU A C 1
ATOM 648 O O . LEU A 1 75 ? 17.799 3.842 -21.126 1.00 96.06 75 LEU A O 1
ATOM 652 N N . ILE A 1 76 ? 19.500 4.769 -22.263 1.00 95.06 76 ILE A N 1
ATOM 653 C CA . ILE A 1 76 ? 19.428 6.073 -21.586 1.00 95.06 76 ILE A CA 1
ATOM 654 C C . ILE A 1 76 ? 18.090 6.762 -21.860 1.00 95.06 76 ILE A C 1
ATOM 656 O O . ILE A 1 76 ? 17.452 7.225 -20.921 1.00 95.06 76 ILE A O 1
ATOM 660 N N . ARG A 1 77 ? 17.637 6.777 -23.119 1.00 95.31 77 ARG A N 1
ATOM 661 C CA . ARG A 1 77 ? 16.343 7.359 -23.501 1.00 95.31 77 ARG A CA 1
ATOM 662 C C . ARG A 1 77 ? 15.170 6.642 -22.835 1.00 95.31 77 ARG A C 1
ATOM 664 O O . ARG A 1 77 ? 14.281 7.293 -22.306 1.00 95.31 77 ARG A O 1
ATOM 671 N N . ASP A 1 78 ? 15.189 5.313 -22.843 1.00 96.31 78 ASP A N 1
ATOM 672 C CA . ASP A 1 78 ? 14.151 4.497 -22.219 1.00 96.31 78 ASP A CA 1
ATOM 673 C C . ASP A 1 78 ? 14.104 4.743 -20.698 1.00 96.31 78 ASP A C 1
ATOM 675 O O . ASP A 1 78 ? 13.020 4.810 -20.124 1.00 96.31 78 ASP A O 1
ATOM 679 N N . MET A 1 79 ? 15.261 4.887 -20.033 1.00 96.94 79 MET A N 1
ATOM 680 C CA . MET A 1 79 ? 15.323 5.238 -18.606 1.00 96.94 79 MET A CA 1
ATOM 681 C C . MET A 1 79 ? 14.786 6.649 -18.338 1.00 96.94 79 MET A C 1
ATOM 683 O O . MET A 1 79 ? 14.096 6.854 -17.342 1.00 96.94 79 MET A O 1
ATOM 687 N N . ASP A 1 80 ? 15.080 7.604 -19.219 1.00 94.69 80 ASP A N 1
ATOM 68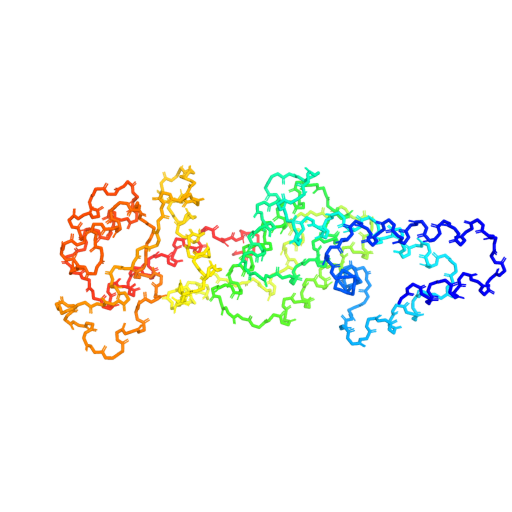8 C CA . ASP A 1 80 ? 14.602 8.984 -19.108 1.00 94.69 80 ASP A CA 1
ATOM 689 C C . ASP A 1 80 ? 13.071 9.094 -19.247 1.00 94.69 80 ASP A C 1
ATOM 691 O O . ASP A 1 80 ? 12.448 9.873 -18.531 1.00 94.69 80 ASP A O 1
ATOM 695 N N . GLU A 1 81 ? 12.448 8.256 -20.084 1.00 94.12 81 GLU A N 1
ATOM 696 C CA . GLU A 1 81 ? 10.981 8.143 -20.210 1.00 94.12 81 GLU A CA 1
ATOM 697 C C . GLU A 1 81 ? 10.314 7.634 -18.915 1.00 94.12 81 GLU A C 1
ATOM 699 O O . GLU A 1 81 ? 9.189 7.999 -18.573 1.00 94.12 81 GLU A O 1
ATOM 704 N N . ASP A 1 82 ? 11.022 6.779 -18.181 1.00 95.31 82 ASP A N 1
ATOM 705 C CA . ASP A 1 82 ? 10.493 5.976 -17.080 1.00 95.31 82 ASP A CA 1
ATOM 706 C C . ASP A 1 82 ? 10.751 6.592 -15.687 1.00 95.31 82 ASP A C 1
ATOM 708 O O . ASP A 1 82 ? 10.102 6.228 -14.700 1.00 95.31 82 ASP A O 1
ATOM 712 N N . ILE A 1 83 ? 11.701 7.522 -15.576 1.00 95.06 83 ILE A N 1
ATOM 713 C CA . ILE A 1 83 ? 12.137 8.074 -14.287 1.00 95.06 83 ILE A CA 1
ATOM 714 C C . ILE A 1 83 ? 11.042 8.886 -13.578 1.00 95.06 83 ILE A C 1
ATOM 716 O O . ILE A 1 83 ? 10.901 8.768 -12.363 1.00 95.06 83 ILE A O 1
ATOM 720 N N . ASP A 1 84 ? 10.216 9.654 -14.296 1.00 93.81 84 ASP A N 1
ATOM 721 C CA . ASP A 1 84 ? 9.194 10.504 -13.663 1.00 93.81 84 ASP A CA 1
ATOM 722 C C . ASP A 1 84 ? 8.105 9.685 -12.973 1.00 93.81 84 ASP A C 1
ATOM 724 O O . ASP A 1 84 ? 7.680 10.001 -11.854 1.00 93.81 84 ASP A O 1
ATOM 728 N N . ILE A 1 85 ? 7.666 8.598 -13.616 1.00 95.88 85 ILE A N 1
ATOM 729 C CA . ILE A 1 85 ? 6.704 7.692 -12.997 1.00 95.88 85 ILE A CA 1
ATOM 730 C C . ILE A 1 85 ? 7.348 6.932 -11.834 1.00 95.88 85 ILE A C 1
ATOM 732 O O . ILE A 1 85 ? 6.722 6.787 -10.784 1.00 95.88 85 ILE A O 1
ATOM 736 N N . TYR A 1 86 ? 8.608 6.507 -11.961 1.00 96.88 86 TYR A N 1
ATOM 737 C CA . TYR A 1 86 ? 9.331 5.880 -10.855 1.00 96.88 86 TYR A CA 1
ATOM 738 C C . TYR A 1 86 ? 9.397 6.799 -9.626 1.00 96.88 86 TYR A C 1
ATOM 740 O O . TYR A 1 86 ? 9.001 6.386 -8.534 1.00 96.88 86 TYR A O 1
ATOM 748 N N . LEU A 1 87 ? 9.809 8.056 -9.811 1.00 95.44 87 LEU A N 1
ATOM 749 C CA . LEU A 1 87 ? 9.887 9.052 -8.741 1.00 95.44 87 LEU A CA 1
ATOM 750 C C . LEU A 1 87 ? 8.515 9.364 -8.146 1.00 95.44 87 LEU A C 1
ATOM 752 O O . LEU A 1 87 ? 8.391 9.522 -6.936 1.00 95.44 87 LEU A O 1
ATOM 756 N N . THR A 1 88 ? 7.462 9.376 -8.963 1.00 95.50 88 THR A N 1
ATOM 757 C CA . THR A 1 88 ? 6.085 9.528 -8.471 1.00 95.50 88 THR A CA 1
ATOM 758 C C . THR A 1 88 ? 5.659 8.354 -7.590 1.00 95.50 88 THR A C 1
ATOM 760 O O . THR A 1 88 ? 4.927 8.547 -6.623 1.00 95.50 88 THR A O 1
ATOM 763 N N . LEU A 1 89 ? 6.124 7.138 -7.880 1.00 96.50 89 LEU A N 1
ATOM 764 C CA . LEU A 1 89 ? 5.824 5.946 -7.085 1.00 96.50 89 LEU A CA 1
ATOM 765 C C . LEU A 1 89 ? 6.675 5.844 -5.808 1.00 96.50 89 LEU A C 1
ATOM 767 O O . LEU A 1 89 ? 6.207 5.293 -4.807 1.00 96.50 89 LEU A O 1
ATOM 771 N N . THR A 1 90 ? 7.917 6.335 -5.800 1.00 95.38 90 THR A N 1
ATOM 772 C CA . THR A 1 90 ? 8.796 6.281 -4.613 1.00 95.38 90 THR A CA 1
ATOM 773 C C . THR A 1 90 ? 8.666 7.505 -3.708 1.00 95.38 90 THR A C 1
ATOM 775 O O . THR A 1 90 ? 8.693 7.377 -2.476 1.00 95.38 90 THR A O 1
ATOM 778 N N . SER A 1 91 ? 8.444 8.676 -4.298 1.00 93.94 91 SER A N 1
ATOM 779 C CA . SER A 1 91 ? 8.329 9.977 -3.637 1.00 93.94 91 SER A CA 1
ATOM 780 C C . SER A 1 91 ? 7.103 10.755 -4.143 1.00 93.94 91 SER A C 1
ATOM 782 O O . SER A 1 91 ? 7.231 11.815 -4.753 1.00 93.94 91 SER A O 1
ATOM 784 N N . PRO A 1 92 ? 5.878 10.267 -3.864 1.00 93.19 92 PRO A N 1
ATOM 785 C CA . PRO A 1 92 ? 4.662 10.862 -4.422 1.00 93.19 92 PRO A CA 1
ATOM 786 C C . PRO A 1 92 ? 4.429 12.306 -3.965 1.00 93.19 92 PRO A C 1
ATOM 788 O O . PRO A 1 92 ? 3.926 13.122 -4.735 1.00 93.19 92 PRO A O 1
ATOM 791 N N . SER A 1 93 ? 4.838 12.642 -2.736 1.00 89.19 93 SER A N 1
ATOM 792 C CA . SER A 1 93 ? 4.755 13.992 -2.170 1.00 89.19 93 SER A CA 1
ATOM 793 C C . SER A 1 93 ? 5.510 15.064 -2.963 1.00 89.19 93 SER A C 1
ATOM 795 O O . SER A 1 93 ? 5.171 16.238 -2.851 1.00 89.19 93 SER A O 1
ATOM 797 N N . THR A 1 94 ? 6.536 14.695 -3.738 1.00 88.25 94 THR A N 1
ATOM 798 C CA . THR A 1 94 ? 7.331 15.640 -4.543 1.00 88.25 94 THR A CA 1
ATOM 799 C C . THR A 1 94 ? 6.895 15.686 -6.003 1.00 88.25 94 THR A C 1
ATOM 801 O O . THR A 1 94 ? 7.332 16.561 -6.745 1.00 88.25 94 THR A O 1
ATOM 804 N N . ALA A 1 95 ? 6.033 14.764 -6.439 1.00 88.88 95 ALA A N 1
ATOM 805 C CA . ALA A 1 95 ? 5.548 14.745 -7.808 1.00 88.88 95 ALA A CA 1
ATOM 806 C C . ALA A 1 95 ? 4.646 15.960 -8.059 1.00 88.88 95 ALA A C 1
ATOM 808 O O . ALA A 1 95 ? 3.662 16.178 -7.352 1.00 88.88 95 ALA A O 1
ATOM 809 N N . THR A 1 96 ? 4.925 16.735 -9.103 1.00 84.69 96 THR A N 1
ATOM 810 C CA . THR A 1 96 ? 4.090 17.873 -9.526 1.00 84.69 96 THR A CA 1
ATOM 811 C C . THR A 1 96 ? 3.203 17.499 -10.710 1.00 84.69 96 THR A C 1
ATOM 813 O O . THR A 1 96 ? 2.009 17.784 -10.681 1.00 84.69 96 THR A O 1
ATOM 816 N N . ASN A 1 97 ? 3.736 16.729 -11.660 1.00 87.44 97 ASN A N 1
ATOM 817 C CA . ASN A 1 97 ? 3.160 16.510 -12.994 1.00 87.44 97 ASN A CA 1
ATOM 818 C C . ASN A 1 97 ? 2.117 15.381 -13.100 1.00 87.44 97 ASN A C 1
ATOM 820 O O . ASN A 1 97 ? 1.732 15.004 -14.202 1.00 87.44 97 ASN A O 1
ATOM 824 N N . PHE A 1 98 ? 1.651 14.833 -11.976 1.00 92.12 98 PHE A N 1
ATOM 825 C CA . PHE A 1 98 ? 0.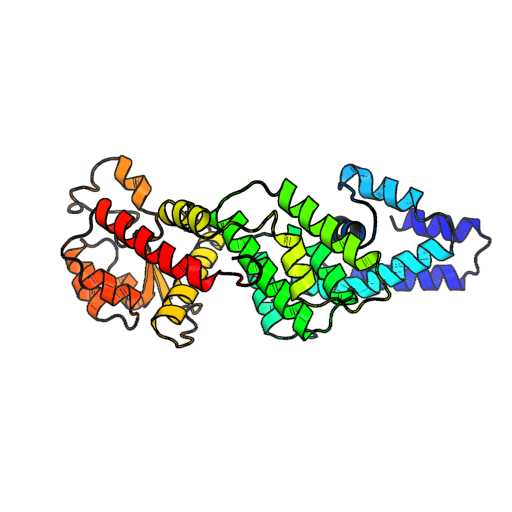675 13.739 -11.961 1.00 92.12 98 PHE A CA 1
ATOM 826 C C . PHE A 1 98 ? -0.664 14.151 -11.326 1.00 92.12 98 PHE A C 1
ATOM 828 O O . PHE A 1 98 ? -0.685 14.994 -10.421 1.00 92.12 98 PHE A O 1
ATOM 835 N N . PRO A 1 99 ? -1.786 13.533 -11.739 1.00 94.69 99 PRO A N 1
ATOM 836 C CA . PRO A 1 99 ? -3.072 13.662 -11.060 1.00 94.69 99 PRO A CA 1
ATOM 837 C C . PRO A 1 99 ? -2.992 13.353 -9.559 1.00 94.69 99 PRO A C 1
ATOM 839 O O . PRO A 1 99 ? -2.282 12.440 -9.128 1.00 94.69 99 PRO A O 1
ATOM 842 N N . MET A 1 100 ? -3.776 14.078 -8.755 1.00 94.00 100 MET A N 1
ATOM 843 C CA . MET A 1 100 ? -3.797 13.924 -7.293 1.00 94.00 100 MET A CA 1
ATOM 844 C C . MET A 1 100 ? -4.158 12.495 -6.855 1.00 94.00 100 MET A C 1
ATOM 846 O O . MET A 1 100 ? -3.578 11.974 -5.904 1.00 94.00 100 MET A O 1
ATOM 850 N N . ASN A 1 101 ? -5.063 11.829 -7.578 1.00 95.06 101 ASN A N 1
ATOM 851 C CA . ASN A 1 101 ? -5.459 10.451 -7.281 1.00 95.06 101 ASN A CA 1
ATOM 852 C C . ASN A 1 101 ? -4.287 9.472 -7.414 1.00 95.06 101 ASN A C 1
ATOM 854 O O . ASN A 1 101 ? -4.086 8.643 -6.531 1.00 95.06 101 ASN A O 1
ATOM 858 N N . ILE A 1 102 ? -3.466 9.603 -8.462 1.00 97.00 102 ILE A N 1
ATOM 859 C CA . ILE A 1 102 ? -2.285 8.752 -8.661 1.00 97.00 102 ILE A CA 1
ATOM 860 C C . ILE A 1 102 ? -1.281 8.957 -7.527 1.00 97.00 102 ILE A C 1
ATOM 862 O O . ILE A 1 102 ? -0.796 7.975 -6.967 1.00 97.00 102 ILE A O 1
ATOM 866 N N . LYS A 1 103 ? -1.033 10.210 -7.121 1.00 96.56 103 LYS A N 1
ATOM 867 C CA . LYS A 1 103 ? -0.169 10.513 -5.967 1.00 96.56 103 LYS A CA 1
ATOM 868 C C . LYS A 1 103 ? -0.715 9.885 -4.686 1.00 96.56 103 LYS A C 1
ATOM 870 O O . LYS A 1 103 ? 0.031 9.234 -3.962 1.00 96.56 103 LYS A O 1
ATOM 875 N N . LYS A 1 104 ? -2.027 9.995 -4.443 1.00 95.69 104 LYS A N 1
ATOM 876 C CA . LYS A 1 104 ? -2.701 9.357 -3.300 1.00 95.69 104 LYS A CA 1
ATOM 877 C C . LYS A 1 104 ? -2.525 7.835 -3.314 1.00 95.69 104 LYS A C 1
ATOM 879 O O . LYS A 1 104 ? -2.211 7.251 -2.279 1.00 95.69 104 LYS A O 1
ATOM 884 N N . TYR A 1 105 ? -2.699 7.184 -4.463 1.00 98.00 105 TYR A N 1
ATOM 885 C CA . TYR A 1 105 ? -2.513 5.735 -4.588 1.00 98.00 105 TYR A CA 1
ATOM 886 C C . TYR A 1 105 ? -1.047 5.316 -4.408 1.00 98.00 105 TYR A C 1
ATOM 888 O O . TYR A 1 105 ? -0.762 4.313 -3.755 1.00 98.00 105 TYR A O 1
ATOM 896 N N . ALA A 1 106 ? -0.104 6.107 -4.912 1.00 97.94 106 ALA A N 1
ATOM 897 C CA . ALA A 1 106 ? 1.318 5.877 -4.700 1.00 97.94 106 ALA A CA 1
ATOM 898 C C . ALA A 1 106 ? 1.717 6.047 -3.218 1.00 97.94 106 ALA A C 1
ATOM 900 O O . ALA A 1 106 ? 2.445 5.208 -2.684 1.00 97.94 106 ALA A O 1
ATOM 901 N N . GLU A 1 107 ? 1.165 7.040 -2.508 1.00 97.06 107 GLU A N 1
ATOM 902 C CA . GLU A 1 107 ? 1.340 7.172 -1.051 1.00 97.06 107 GLU A CA 1
ATOM 903 C C . GLU A 1 107 ? 0.785 5.958 -0.298 1.00 97.06 107 GLU A C 1
ATOM 905 O O . GLU A 1 107 ? 1.380 5.506 0.680 1.00 97.06 107 GLU A O 1
ATOM 910 N N . GLN A 1 108 ? -0.319 5.370 -0.765 1.00 97.88 108 GLN A N 1
ATOM 911 C CA . GLN A 1 108 ? -0.863 4.144 -0.179 1.00 97.88 108 GLN A CA 1
ATOM 912 C C . GLN A 1 108 ? 0.075 2.947 -0.390 1.00 97.88 108 GLN A C 1
ATOM 914 O O . GLN A 1 108 ? 0.378 2.242 0.572 1.00 97.88 108 GLN A O 1
ATOM 919 N N . LEU A 1 109 ? 0.619 2.749 -1.597 1.00 98.19 109 LEU A N 1
ATOM 920 C CA . LEU A 1 109 ? 1.627 1.707 -1.852 1.00 98.19 109 LEU A CA 1
ATOM 921 C C . LEU A 1 109 ? 2.878 1.893 -0.979 1.00 98.19 109 LEU A C 1
ATOM 923 O O . LEU A 1 109 ? 3.357 0.932 -0.364 1.00 98.19 109 LEU A O 1
ATOM 927 N N . LYS A 1 110 ? 3.362 3.134 -0.847 1.00 96.69 110 LYS A N 1
ATOM 928 C CA . LYS A 1 110 ? 4.491 3.494 0.021 1.00 96.69 110 LYS A CA 1
ATOM 929 C C . LYS A 1 110 ? 4.182 3.222 1.493 1.00 96.69 110 LYS A C 1
ATOM 931 O O . LYS A 1 110 ? 4.978 2.574 2.178 1.00 96.69 110 LYS A O 1
ATOM 936 N N . MET A 1 111 ? 3.006 3.629 1.969 1.00 96.94 111 MET A N 1
ATOM 937 C CA . MET A 1 111 ? 2.508 3.343 3.318 1.00 96.94 111 MET A CA 1
ATOM 938 C C . MET A 1 111 ? 2.415 1.836 3.587 1.00 96.94 111 MET A C 1
ATOM 940 O O . MET A 1 111 ? 2.669 1.417 4.716 1.00 96.94 111 MET A O 1
ATOM 944 N N . PHE A 1 112 ? 2.116 1.024 2.570 1.00 97.38 112 PHE A N 1
ATOM 945 C CA . PHE A 1 112 ? 2.115 -0.440 2.639 1.00 97.38 112 PHE A CA 1
ATOM 946 C C . PHE A 1 112 ? 3.492 -1.073 2.383 1.00 97.38 112 PHE A C 1
ATOM 948 O O . PHE A 1 112 ? 3.635 -2.284 2.541 1.00 97.38 112 PHE A O 1
ATOM 955 N N . SER A 1 113 ? 4.542 -0.298 2.077 1.00 95.75 113 SER A N 1
ATOM 956 C CA . SER A 1 113 ? 5.872 -0.783 1.642 1.00 95.75 113 SER A CA 1
ATOM 957 C C . SER A 1 113 ? 5.786 -1.846 0.553 1.00 95.75 113 SER A C 1
ATOM 959 O O . SER A 1 113 ? 6.507 -2.843 0.591 1.00 95.75 113 SER A O 1
ATOM 961 N N . VAL A 1 114 ? 4.901 -1.635 -0.414 1.00 96.50 114 VAL A N 1
ATOM 962 C CA . VAL A 1 114 ? 4.746 -2.532 -1.554 1.00 96.50 114 VAL A CA 1
ATOM 963 C C . VAL A 1 114 ? 5.335 -1.854 -2.785 1.00 96.50 114 VAL A C 1
ATOM 965 O O . VAL A 1 114 ? 4.785 -0.883 -3.292 1.00 96.50 114 VAL A O 1
ATOM 968 N N . LYS A 1 115 ? 6.475 -2.376 -3.252 1.00 95.88 115 LYS A N 1
ATOM 969 C CA . LYS A 1 115 ? 7.186 -1.918 -4.465 1.00 95.88 115 LYS A CA 1
ATOM 970 C C . LYS A 1 115 ? 7.022 -2.877 -5.650 1.00 95.88 115 LYS A C 1
ATOM 972 O O . LYS A 1 115 ? 7.373 -2.552 -6.776 1.00 95.88 115 LYS A O 1
ATOM 977 N N . GLN A 1 116 ? 6.478 -4.065 -5.396 1.00 95.56 116 GLN A N 1
ATOM 978 C CA . GLN A 1 116 ? 6.260 -5.143 -6.359 1.00 95.56 116 GLN A CA 1
ATOM 979 C C . GLN A 1 116 ? 5.527 -4.702 -7.640 1.00 95.56 116 GLN A C 1
ATOM 981 O O . GLN A 1 116 ? 5.951 -5.139 -8.707 1.00 95.56 116 GLN A O 1
ATOM 986 N N . PRO A 1 117 ? 4.484 -3.844 -7.598 1.00 97.94 117 PRO A N 1
ATOM 987 C CA . PRO A 1 117 ? 3.791 -3.442 -8.817 1.00 97.94 117 PRO A CA 1
ATOM 988 C C . PRO A 1 117 ? 4.574 -2.439 -9.672 1.00 97.94 117 PRO A C 1
ATOM 990 O O . PRO A 1 117 ? 4.133 -2.154 -10.778 1.00 97.94 117 PRO A O 1
ATOM 993 N N . TYR A 1 118 ? 5.698 -1.873 -9.212 1.00 97.62 118 TYR A N 1
ATOM 994 C CA . TYR A 1 118 ? 6.290 -0.694 -9.859 1.00 97.62 118 TYR A CA 1
ATOM 995 C C . TYR A 1 118 ? 6.747 -0.975 -11.296 1.00 97.62 118 TYR A C 1
ATOM 997 O O . TYR A 1 118 ? 6.514 -0.146 -12.168 1.00 97.62 118 TYR A O 1
ATOM 1005 N N . SER A 1 119 ? 7.299 -2.161 -11.577 1.00 96.88 119 SER A N 1
ATOM 1006 C CA . SER A 1 119 ? 7.695 -2.543 -12.941 1.00 96.88 119 SER A CA 1
ATOM 1007 C C . SER A 1 119 ? 6.497 -2.621 -13.892 1.00 96.88 119 SER A C 1
ATOM 1009 O O . SER A 1 119 ? 6.583 -2.159 -15.030 1.00 96.88 119 SER A O 1
ATOM 1011 N N . LEU A 1 120 ? 5.362 -3.149 -13.418 1.00 98.31 120 LEU A N 1
ATOM 1012 C CA . LEU A 1 120 ? 4.111 -3.124 -14.170 1.00 98.31 120 LEU A CA 1
ATOM 1013 C C . LEU A 1 120 ? 3.599 -1.697 -14.337 1.00 98.31 120 LEU A C 1
ATOM 1015 O O . LEU A 1 120 ? 3.202 -1.334 -15.432 1.00 98.31 120 LEU A O 1
ATOM 1019 N N . LEU A 1 121 ? 3.591 -0.887 -13.279 1.00 98.38 121 LEU A N 1
ATOM 1020 C CA . LEU A 1 121 ? 3.056 0.473 -13.346 1.00 98.38 121 LEU A CA 1
ATOM 1021 C C . LEU A 1 121 ? 3.850 1.355 -14.317 1.00 98.38 121 LEU A C 1
ATOM 1023 O O . LEU A 1 121 ? 3.242 2.147 -15.027 1.00 98.38 121 LEU A O 1
ATOM 1027 N N . MET A 1 122 ? 5.166 1.161 -14.422 1.00 97.50 122 MET A N 1
ATOM 1028 C CA . MET A 1 122 ? 5.980 1.809 -15.455 1.00 97.50 122 MET A CA 1
ATOM 1029 C C . MET A 1 122 ? 5.567 1.351 -16.860 1.00 97.50 122 MET A C 1
ATOM 1031 O O . MET A 1 122 ? 5.383 2.181 -17.742 1.00 97.50 122 MET A O 1
ATOM 1035 N N . ALA A 1 123 ? 5.324 0.052 -17.065 1.00 96.94 123 ALA A N 1
ATOM 1036 C CA . ALA A 1 123 ? 4.797 -0.445 -18.338 1.00 96.94 123 ALA A CA 1
ATOM 1037 C C . ALA A 1 123 ? 3.403 0.109 -18.662 1.00 96.94 123 ALA A C 1
ATOM 1039 O O . ALA A 1 123 ? 3.166 0.573 -19.772 1.00 96.94 123 ALA A O 1
ATOM 1040 N N . CYS A 1 124 ? 2.496 0.129 -17.691 1.00 97.19 124 CYS A N 1
ATOM 1041 C CA . CYS A 1 124 ? 1.164 0.695 -17.853 1.00 97.19 124 CYS A CA 1
ATOM 1042 C C . CYS A 1 124 ? 1.209 2.181 -18.210 1.00 97.19 124 CYS A C 1
ATOM 1044 O O . CYS A 1 124 ? 0.434 2.604 -19.054 1.00 97.19 124 CYS A O 1
ATOM 1046 N N . TYR A 1 125 ? 2.109 2.959 -17.607 1.00 96.06 125 TYR A N 1
ATOM 1047 C CA . TYR A 1 125 ? 2.242 4.386 -17.902 1.00 96.06 125 TYR A CA 1
ATOM 1048 C C . TYR A 1 125 ? 2.596 4.658 -19.374 1.00 96.06 125 TYR A C 1
ATOM 1050 O O . TYR A 1 125 ? 2.109 5.625 -19.948 1.00 96.06 125 TYR A O 1
ATOM 1058 N N . ARG A 1 126 ? 3.381 3.776 -20.004 1.00 94.56 126 ARG A N 1
ATOM 1059 C CA . ARG A 1 126 ? 3.756 3.892 -21.424 1.00 94.56 126 ARG A CA 1
ATOM 1060 C C . ARG A 1 126 ? 2.655 3.468 -22.390 1.00 94.56 126 ARG A C 1
ATOM 1062 O O . ARG A 1 126 ? 2.594 3.966 -23.507 1.00 94.56 126 ARG A O 1
ATOM 1069 N N . HIS A 1 127 ? 1.825 2.511 -21.978 1.00 94.44 127 HIS A N 1
ATOM 1070 C CA . HIS A 1 127 ? 0.899 1.807 -22.876 1.00 94.44 127 HIS A CA 1
ATOM 1071 C C . HIS A 1 127 ? -0.578 2.135 -22.642 1.00 94.44 127 HIS A C 1
ATOM 1073 O O . HIS A 1 127 ? -1.422 1.714 -23.432 1.00 94.44 127 HIS A O 1
ATOM 1079 N N . LEU A 1 128 ? -0.915 2.846 -21.564 1.00 95.44 128 LEU A N 1
ATOM 1080 C CA . LEU A 1 128 ? -2.289 3.200 -21.216 1.00 95.44 128 LEU A CA 1
ATOM 1081 C C . LEU A 1 128 ? -2.507 4.707 -21.254 1.00 95.44 128 LEU A C 1
ATOM 1083 O O . LEU A 1 128 ? -1.667 5.498 -20.834 1.00 95.44 128 LEU A O 1
ATOM 1087 N N . GLU A 1 129 ? -3.722 5.085 -21.635 1.00 95.38 129 GLU A N 1
ATOM 1088 C CA . GLU A 1 129 ? -4.242 6.421 -21.368 1.00 95.38 129 GLU A CA 1
ATOM 1089 C C . GLU A 1 129 ? -4.269 6.689 -19.855 1.00 95.38 129 GLU A C 1
ATOM 1091 O O . GLU A 1 129 ? -4.539 5.791 -19.051 1.00 95.38 129 GLU A O 1
ATOM 1096 N N . MET A 1 130 ? -4.077 7.949 -19.455 1.00 95.44 130 MET A N 1
ATOM 1097 C CA . MET A 1 130 ? -3.966 8.341 -18.041 1.00 95.44 130 MET A CA 1
ATOM 1098 C C . MET A 1 130 ? -5.156 7.869 -17.180 1.00 95.44 130 MET A C 1
ATOM 1100 O O . MET A 1 130 ? -4.981 7.479 -16.026 1.00 95.44 130 MET A O 1
ATOM 1104 N N . THR A 1 131 ? -6.370 7.854 -17.743 1.00 96.50 131 THR A N 1
ATOM 1105 C CA . THR A 1 131 ? -7.584 7.403 -17.035 1.00 96.50 131 THR A CA 1
ATOM 1106 C C . THR A 1 131 ? -7.598 5.898 -16.765 1.00 96.50 131 THR A C 1
ATOM 1108 O O . THR A 1 131 ? -8.103 5.458 -15.730 1.00 96.50 131 THR A O 1
ATOM 1111 N N . ASP A 1 132 ? -7.045 5.093 -17.672 1.00 97.69 132 ASP A N 1
ATOM 1112 C CA . ASP A 1 132 ? -6.887 3.655 -17.478 1.00 97.69 132 ASP A CA 1
ATOM 1113 C C . ASP A 1 132 ? -5.696 3.351 -16.574 1.00 97.69 132 ASP A C 1
ATOM 1115 O O . ASP A 1 132 ? -5.801 2.489 -15.699 1.00 97.69 132 ASP A O 1
ATOM 1119 N N . PHE A 1 133 ? -4.605 4.105 -16.712 1.00 97.94 133 PHE A N 1
ATOM 1120 C CA . PHE A 1 133 ? -3.469 4.018 -15.808 1.00 97.94 133 PHE A CA 1
ATOM 1121 C C . PHE A 1 133 ? -3.898 4.230 -14.350 1.00 97.94 133 PHE A C 1
ATOM 1123 O O . PHE A 1 133 ? -3.639 3.364 -13.515 1.00 97.94 133 PHE A O 1
ATOM 1130 N N . GLU A 1 134 ? -4.644 5.299 -14.049 1.00 98.31 134 GLU A N 1
ATOM 1131 C CA . GLU A 1 134 ? -5.154 5.580 -12.699 1.00 98.31 134 GLU A CA 1
ATOM 1132 C C . GLU A 1 134 ? -5.943 4.397 -12.109 1.00 98.31 134 GLU A C 1
ATOM 1134 O O . GLU A 1 134 ? -5.723 4.007 -10.956 1.00 98.31 134 GLU A O 1
ATOM 1139 N N . LYS A 1 135 ? -6.820 3.770 -12.907 1.00 98.56 135 LYS A N 1
ATOM 1140 C CA . LYS A 1 135 ? -7.590 2.587 -12.485 1.00 98.56 135 LYS A CA 1
ATOM 1141 C C . LYS A 1 135 ? -6.684 1.400 -12.163 1.00 98.56 135 LYS A C 1
ATOM 1143 O O . LYS A 1 135 ? -6.958 0.680 -11.203 1.00 98.56 135 LYS A O 1
ATOM 1148 N N . VAL A 1 136 ? -5.605 1.200 -12.923 1.00 98.62 136 VAL A N 1
ATOM 1149 C CA . VAL A 1 136 ? -4.619 0.147 -12.643 1.00 98.62 136 VAL A CA 1
ATOM 1150 C C . VAL A 1 136 ? -3.829 0.456 -11.370 1.00 98.62 136 VAL A C 1
ATOM 1152 O O . VAL A 1 136 ? -3.663 -0.446 -10.551 1.00 98.62 136 VAL A O 1
ATOM 1155 N N . VAL A 1 137 ? -3.408 1.707 -11.127 1.00 98.69 137 VAL A N 1
ATOM 1156 C CA . VAL A 1 137 ? -2.742 2.071 -9.857 1.00 98.69 137 VAL A CA 1
ATOM 1157 C C . VAL A 1 137 ? -3.666 1.779 -8.669 1.00 98.69 137 VAL A C 1
ATOM 1159 O O . VAL A 1 137 ? -3.244 1.137 -7.704 1.00 98.69 137 VAL A O 1
ATOM 1162 N N . LYS A 1 138 ? -4.950 2.159 -8.762 1.00 98.69 138 LYS A N 1
ATOM 1163 C CA . LYS A 1 138 ? -5.966 1.844 -7.745 1.00 98.69 138 LYS A CA 1
ATOM 1164 C C . LYS A 1 138 ? -6.129 0.333 -7.538 1.00 98.69 138 LYS A C 1
ATOM 1166 O O . LYS A 1 138 ? -6.188 -0.131 -6.400 1.00 98.69 138 LYS A O 1
ATOM 1171 N N . ALA A 1 139 ? -6.179 -0.451 -8.614 1.00 98.75 139 ALA A N 1
ATOM 1172 C CA . ALA A 1 139 ? -6.264 -1.907 -8.525 1.00 98.75 139 ALA A CA 1
ATOM 1173 C C . ALA A 1 139 ? -5.030 -2.508 -7.831 1.00 98.75 139 ALA A C 1
ATOM 1175 O O . ALA A 1 139 ? -5.176 -3.349 -6.945 1.00 98.75 139 ALA A O 1
ATOM 1176 N N . CYS A 1 140 ? -3.827 -2.024 -8.153 1.00 98.69 140 CYS A N 1
ATOM 1177 C CA . CYS A 1 140 ? -2.590 -2.420 -7.482 1.00 98.69 140 CYS A CA 1
ATOM 1178 C C . CYS A 1 140 ? -2.613 -2.084 -5.984 1.00 98.69 140 CYS A C 1
ATOM 1180 O O . CYS A 1 140 ? -2.179 -2.912 -5.185 1.00 98.69 140 CYS A O 1
ATOM 1182 N N . VAL A 1 141 ? -3.154 -0.931 -5.572 1.00 98.69 141 VAL A N 1
ATOM 1183 C CA . VAL A 1 141 ? -3.374 -0.604 -4.148 1.00 98.69 141 VAL A CA 1
ATOM 1184 C C . VAL A 1 141 ? -4.296 -1.628 -3.490 1.00 98.69 141 VAL A C 1
ATOM 1186 O O . VAL A 1 141 ? -3.947 -2.172 -2.443 1.00 98.69 141 VAL A O 1
ATOM 1189 N N . ASN A 1 142 ? -5.447 -1.923 -4.098 1.00 98.75 142 ASN A N 1
ATOM 1190 C CA . ASN A 1 142 ? -6.428 -2.854 -3.536 1.00 98.75 142 ASN A CA 1
ATOM 1191 C C . ASN A 1 142 ? -5.868 -4.283 -3.437 1.00 98.75 142 ASN A C 1
ATOM 1193 O O . ASN A 1 142 ? -6.020 -4.929 -2.399 1.00 98.75 142 ASN A O 1
ATOM 1197 N N . ILE A 1 143 ? -5.155 -4.759 -4.466 1.00 98.69 143 ILE A N 1
ATOM 1198 C CA . ILE A 1 143 ? -4.423 -6.035 -4.430 1.00 98.69 143 ILE A CA 1
ATOM 1199 C C . ILE A 1 143 ? -3.397 -6.015 -3.299 1.00 98.69 143 ILE A C 1
ATOM 1201 O O . ILE A 1 143 ? -3.358 -6.940 -2.494 1.00 98.69 143 ILE A O 1
ATOM 1205 N N . SER A 1 144 ? -2.606 -4.948 -3.193 1.00 98.56 144 SER A N 1
ATOM 1206 C CA . SER A 1 144 ? -1.560 -4.819 -2.174 1.00 98.56 144 SER A CA 1
ATOM 1207 C C . SER A 1 144 ? -2.131 -4.823 -0.756 1.00 98.56 144 SER A C 1
ATOM 1209 O O . SER A 1 144 ? -1.598 -5.469 0.147 1.00 98.56 144 SER A O 1
ATOM 1211 N N . PHE A 1 145 ? -3.258 -4.146 -0.548 1.00 98.75 145 PHE A N 1
ATOM 1212 C CA . PHE A 1 145 ? -3.944 -4.139 0.734 1.00 98.75 145 PHE A CA 1
ATOM 1213 C C . PHE A 1 145 ? -4.453 -5.539 1.102 1.00 98.75 145 PHE A C 1
ATOM 1215 O O . PHE A 1 145 ? -4.167 -6.045 2.189 1.00 98.75 145 PHE A O 1
ATOM 1222 N N . ARG A 1 146 ? -5.150 -6.209 0.177 1.00 98.62 146 ARG A N 1
ATOM 1223 C CA . ARG A 1 146 ? -5.689 -7.553 0.413 1.00 98.62 146 ARG A CA 1
ATOM 1224 C C . ARG A 1 146 ? -4.594 -8.601 0.611 1.00 98.62 146 ARG A C 1
ATOM 1226 O O . ARG A 1 146 ? -4.663 -9.378 1.559 1.00 98.62 146 ARG A O 1
ATOM 1233 N N . TYR A 1 147 ? -3.584 -8.604 -0.252 1.00 98.31 147 TYR A N 1
ATOM 1234 C CA . TYR A 1 147 ? -2.538 -9.623 -0.309 1.00 98.31 147 TYR A CA 1
ATOM 1235 C C . TYR A 1 147 ? -1.450 -9.407 0.751 1.00 98.31 147 TYR A C 1
ATOM 1237 O O . TYR A 1 147 ? -1.108 -10.329 1.492 1.00 98.31 147 TYR A O 1
ATOM 1245 N N . ASN A 1 148 ? -0.914 -8.186 0.859 1.00 97.81 148 ASN A N 1
ATOM 1246 C CA . ASN A 1 148 ? 0.229 -7.890 1.723 1.00 97.81 148 ASN A CA 1
ATOM 1247 C C . ASN A 1 148 ? -0.221 -7.443 3.112 1.00 97.81 148 ASN A C 1
ATOM 1249 O O . ASN A 1 148 ? 0.198 -8.025 4.112 1.00 97.81 148 ASN A O 1
ATOM 1253 N N . VAL A 1 149 ? -1.072 -6.414 3.186 1.00 97.88 149 VAL A N 1
ATOM 1254 C CA . VAL A 1 149 ? -1.439 -5.807 4.474 1.00 97.88 149 VAL A CA 1
ATOM 1255 C C . VAL A 1 149 ? -2.308 -6.756 5.280 1.00 97.88 149 VAL A C 1
ATOM 1257 O O . VAL A 1 149 ? -1.973 -7.035 6.427 1.00 97.88 149 VAL A O 1
ATOM 1260 N N . ILE A 1 150 ? -3.383 -7.284 4.694 1.00 98.50 150 ILE A N 1
ATOM 1261 C CA . ILE A 1 150 ? -4.309 -8.188 5.382 1.00 98.50 150 ILE A CA 1
ATOM 1262 C C . ILE A 1 150 ? -3.821 -9.636 5.304 1.00 98.50 150 ILE A C 1
ATOM 1264 O O . ILE A 1 150 ? -3.555 -10.222 6.354 1.00 98.50 150 ILE A O 1
ATOM 1268 N N . GLY A 1 151 ? -3.602 -10.177 4.103 1.00 96.81 151 GLY A N 1
ATOM 1269 C CA . GLY A 1 151 ? -3.202 -11.573 3.902 1.00 96.81 151 GLY A CA 1
ATOM 1270 C C . GLY A 1 151 ? -1.810 -11.939 4.428 1.00 96.81 151 GLY A C 1
ATOM 1271 O O . GLY A 1 151 ? -1.601 -13.078 4.830 1.00 96.81 151 GLY A O 1
ATOM 1272 N N . GLY A 1 152 ? -0.857 -10.997 4.467 1.00 94.25 152 GLY A N 1
ATOM 1273 C CA . GLY A 1 152 ? 0.521 -11.287 4.890 1.00 94.25 152 GLY A CA 1
ATOM 1274 C C . GLY A 1 152 ? 1.236 -12.311 3.999 1.00 94.25 152 GLY A C 1
ATOM 1275 O O . GLY A 1 152 ? 2.134 -13.008 4.465 1.00 94.25 152 GLY A O 1
ATOM 1276 N N . LEU A 1 153 ? 0.813 -12.433 2.739 1.00 94.12 153 LEU A N 1
ATOM 1277 C CA . LEU A 1 153 ? 1.280 -13.462 1.816 1.00 94.12 153 LEU A CA 1
ATOM 1278 C C . LEU A 1 153 ? 2.674 -13.141 1.249 1.00 94.12 153 LEU A C 1
ATOM 1280 O O . LEU A 1 153 ? 3.089 -11.982 1.155 1.00 94.12 153 LEU A O 1
ATOM 1284 N N . HIS A 1 154 ? 3.397 -14.183 0.832 1.00 90.94 154 HIS A N 1
ATOM 1285 C CA . HIS A 1 154 ? 4.742 -14.051 0.272 1.00 90.94 154 HIS A CA 1
ATOM 1286 C C . HIS A 1 154 ? 4.725 -13.342 -1.095 1.00 90.94 154 HIS A C 1
ATOM 1288 O O . HIS A 1 154 ? 3.904 -13.631 -1.964 1.00 90.94 154 HIS A O 1
ATOM 1294 N N . THR A 1 155 ? 5.664 -12.421 -1.313 1.00 91.69 155 THR A N 1
ATOM 1295 C CA . THR A 1 155 ? 5.656 -11.472 -2.444 1.00 91.69 155 THR A CA 1
ATOM 1296 C C . THR A 1 155 ? 6.229 -12.023 -3.751 1.00 91.69 155 THR A C 1
ATOM 1298 O O . THR A 1 155 ? 6.120 -11.376 -4.790 1.00 91.69 155 THR A O 1
ATOM 1301 N N . GLY A 1 156 ? 6.820 -13.220 -3.730 1.00 90.62 156 GLY A N 1
ATOM 1302 C CA . GLY A 1 156 ? 7.429 -13.833 -4.916 1.00 90.62 156 GLY A CA 1
ATOM 1303 C C . GLY A 1 156 ? 6.442 -14.095 -6.061 1.00 90.62 156 GLY A C 1
ATOM 1304 O O . GLY A 1 156 ? 6.791 -13.886 -7.221 1.00 90.62 156 GLY A O 1
ATOM 1305 N N . ASP A 1 157 ? 5.207 -14.507 -5.754 1.00 90.56 157 ASP A N 1
ATOM 1306 C CA . ASP A 1 157 ? 4.162 -14.698 -6.771 1.00 90.56 157 ASP A CA 1
ATOM 1307 C C . ASP A 1 157 ? 3.662 -13.367 -7.341 1.00 90.56 157 ASP A C 1
ATOM 1309 O O . ASP A 1 157 ? 3.456 -13.258 -8.550 1.00 90.56 157 ASP A O 1
ATOM 1313 N N . GLN A 1 158 ? 3.561 -12.328 -6.501 1.00 93.56 158 GLN A N 1
ATOM 1314 C CA . GLN A 1 158 ? 3.238 -10.969 -6.946 1.00 93.56 158 GLN A CA 1
ATOM 1315 C C . GLN A 1 158 ? 4.255 -10.446 -7.951 1.00 93.56 158 GLN A C 1
ATOM 1317 O O . GLN A 1 158 ? 3.869 -9.967 -9.012 1.00 93.56 158 GLN A O 1
ATOM 1322 N N . GLU A 1 159 ? 5.549 -10.561 -7.647 1.00 92.75 159 GLU A N 1
ATOM 1323 C CA . GLU A 1 159 ? 6.598 -10.066 -8.540 1.00 92.75 159 GLU A CA 1
ATOM 1324 C C . GLU A 1 159 ? 6.544 -10.757 -9.912 1.00 92.75 159 GLU A C 1
ATOM 1326 O O . GLU A 1 159 ? 6.624 -10.091 -10.945 1.00 92.75 159 GLU A O 1
ATOM 1331 N N . ARG A 1 160 ? 6.329 -12.080 -9.937 1.00 93.56 160 ARG A N 1
ATOM 1332 C CA . ARG A 1 160 ? 6.171 -12.834 -11.189 1.00 93.56 160 ARG A CA 1
ATOM 1333 C C . ARG A 1 160 ? 4.935 -12.412 -11.977 1.00 93.56 160 ARG A C 1
ATOM 1335 O O . ARG A 1 160 ? 5.035 -12.241 -13.190 1.00 93.56 160 ARG A O 1
ATOM 1342 N N . ALA A 1 161 ? 3.790 -12.246 -11.316 1.00 96.44 161 ALA A N 1
ATOM 1343 C CA . ALA A 1 161 ? 2.549 -11.844 -11.974 1.00 96.44 161 ALA A CA 1
ATOM 1344 C C . ALA A 1 161 ? 2.655 -10.432 -12.569 1.00 96.44 161 ALA A C 1
ATOM 1346 O O . ALA A 1 161 ? 2.345 -10.238 -13.744 1.00 96.44 161 ALA A O 1
ATOM 1347 N N . TYR A 1 162 ? 3.177 -9.469 -11.800 1.00 97.69 162 TYR A N 1
ATOM 1348 C CA . TYR A 1 162 ? 3.403 -8.105 -12.281 1.00 97.69 162 TYR A CA 1
ATOM 1349 C C . TYR A 1 162 ? 4.395 -8.065 -13.446 1.00 97.69 162 TYR A C 1
ATOM 1351 O O . TYR A 1 162 ? 4.127 -7.411 -14.452 1.00 97.69 162 TYR A O 1
ATOM 1359 N N . HIS A 1 163 ? 5.503 -8.808 -13.362 1.00 96.00 163 HIS A N 1
ATOM 1360 C CA . HIS A 1 163 ? 6.457 -8.908 -14.466 1.00 96.00 163 HIS A CA 1
ATOM 1361 C C . HIS A 1 163 ? 5.821 -9.518 -15.724 1.00 96.00 163 HIS A C 1
ATOM 1363 O O . HIS A 1 163 ? 5.967 -8.968 -16.813 1.00 96.00 163 HIS A O 1
ATOM 1369 N N . LYS A 1 164 ? 5.065 -10.617 -15.591 1.00 96.00 164 LYS A N 1
ATOM 1370 C CA . LYS A 1 164 ? 4.364 -11.244 -16.722 1.00 96.00 164 LYS A CA 1
ATOM 1371 C C . LYS A 1 164 ? 3.404 -10.262 -17.399 1.00 96.00 164 LYS A C 1
ATOM 1373 O O . LYS A 1 164 ? 3.395 -10.181 -18.624 1.00 96.00 164 LYS A O 1
ATOM 1378 N N . ALA A 1 165 ? 2.634 -9.505 -16.618 1.00 96.81 165 ALA A N 1
ATOM 1379 C CA . ALA A 1 165 ? 1.740 -8.481 -17.148 1.00 96.81 165 ALA A CA 1
ATOM 1380 C C . ALA A 1 165 ? 2.512 -7.362 -17.874 1.00 96.81 165 ALA A C 1
ATOM 1382 O O . ALA A 1 165 ? 2.121 -6.972 -18.971 1.00 96.81 165 ALA A O 1
ATOM 1383 N N . ALA A 1 166 ? 3.649 -6.913 -17.328 1.00 96.69 166 ALA A N 1
ATOM 1384 C CA . ALA A 1 166 ? 4.510 -5.926 -17.983 1.00 96.69 166 ALA A CA 1
ATOM 1385 C C . ALA A 1 166 ? 5.045 -6.434 -19.335 1.00 96.69 166 ALA A C 1
ATOM 1387 O O . ALA A 1 166 ? 5.046 -5.698 -20.318 1.00 96.69 166 ALA A O 1
ATOM 1388 N N . MET A 1 167 ? 5.449 -7.707 -19.413 1.00 95.44 167 MET A N 1
ATOM 1389 C CA . MET A 1 167 ? 5.934 -8.304 -20.661 1.00 95.44 167 MET A CA 1
ATOM 1390 C C . MET A 1 167 ? 4.851 -8.390 -21.740 1.00 95.44 167 MET A C 1
ATOM 1392 O O . MET A 1 167 ? 5.155 -8.133 -22.900 1.00 95.44 167 MET A O 1
ATOM 1396 N N . ILE A 1 168 ? 3.603 -8.695 -21.365 1.00 94.56 168 ILE A N 1
ATOM 1397 C CA . ILE A 1 168 ? 2.461 -8.711 -22.297 1.00 94.56 168 ILE A CA 1
ATOM 1398 C C . ILE A 1 168 ? 2.208 -7.313 -22.877 1.00 94.56 168 ILE A C 1
ATOM 1400 O O . ILE A 1 168 ? 1.990 -7.177 -24.079 1.00 94.56 168 ILE A O 1
ATOM 1404 N N . LEU A 1 169 ? 2.285 -6.270 -22.043 1.00 93.88 169 LEU A N 1
ATOM 1405 C CA . LEU A 1 169 ? 2.141 -4.884 -22.499 1.00 93.88 169 LEU A CA 1
ATOM 1406 C C . LEU A 1 169 ? 3.234 -4.496 -23.501 1.00 93.88 169 LEU A C 1
ATOM 1408 O O . LEU A 1 169 ? 2.957 -3.874 -24.519 1.00 93.88 169 LEU A O 1
ATOM 1412 N N . ASN A 1 170 ? 4.478 -4.903 -23.245 1.00 91.69 170 ASN A N 1
ATOM 1413 C CA . ASN A 1 170 ? 5.594 -4.567 -24.126 1.00 91.69 170 ASN A CA 1
ATOM 1414 C C . ASN A 1 170 ? 5.618 -5.372 -25.436 1.00 91.69 170 ASN A C 1
ATOM 1416 O O . ASN A 1 170 ? 6.244 -4.918 -26.392 1.00 91.69 170 ASN A O 1
ATOM 1420 N N . SER A 1 171 ? 4.999 -6.558 -25.497 1.00 87.56 171 SER A N 1
ATOM 1421 C CA . SER A 1 171 ? 5.031 -7.403 -26.700 1.00 87.56 171 SER A CA 1
ATOM 1422 C C . SER A 1 171 ? 4.003 -7.007 -27.762 1.00 87.56 171 SER A C 1
ATOM 1424 O O . SER A 1 171 ? 4.230 -7.275 -28.938 1.00 87.56 171 SER A O 1
ATOM 1426 N N . ASN A 1 172 ? 2.889 -6.374 -27.375 1.00 74.94 172 ASN A N 1
ATOM 1427 C CA . ASN A 1 172 ? 1.760 -6.105 -28.271 1.00 74.94 172 ASN A CA 1
ATOM 1428 C C . ASN A 1 172 ? 1.596 -4.602 -28.521 1.00 74.94 172 ASN A C 1
ATOM 1430 O O . ASN A 1 172 ? 0.739 -3.947 -27.939 1.00 74.94 172 ASN A O 1
ATOM 1434 N N . THR A 1 173 ? 2.403 -4.047 -29.421 1.00 66.00 173 THR A N 1
ATOM 1435 C CA . THR A 1 173 ? 2.414 -2.602 -29.713 1.00 66.00 173 THR A CA 1
ATOM 1436 C C . THR A 1 173 ? 1.269 -2.125 -30.614 1.00 66.00 173 THR A C 1
ATOM 1438 O O . THR A 1 173 ? 1.130 -0.926 -30.839 1.00 66.00 173 THR A O 1
ATOM 1441 N N . SER A 1 174 ? 0.456 -3.036 -31.158 1.00 65.81 174 SER A N 1
ATOM 1442 C CA . SER A 1 174 ? -0.615 -2.716 -32.119 1.00 65.81 174 SER A CA 1
ATOM 1443 C C . SER A 1 174 ? -2.016 -2.648 -31.501 1.00 65.81 174 SER A C 1
ATOM 1445 O O . SER A 1 174 ? -2.930 -2.122 -32.134 1.00 65.81 174 SER A O 1
ATOM 1447 N N . GLU A 1 175 ? -2.204 -3.159 -30.281 1.00 72.56 175 GLU A N 1
ATOM 1448 C CA . GLU A 1 175 ? -3.495 -3.158 -29.589 1.00 72.56 175 GLU A CA 1
ATOM 1449 C C . GLU A 1 175 ? -3.525 -2.088 -28.497 1.00 72.56 175 GLU A C 1
ATOM 1451 O O . GLU A 1 175 ? -2.596 -1.957 -27.701 1.00 72.56 175 GLU A O 1
ATOM 1456 N N . LYS A 1 176 ? -4.622 -1.328 -28.425 1.00 83.19 176 LYS A N 1
ATOM 1457 C CA . LYS A 1 176 ? -4.845 -0.417 -27.301 1.00 83.19 176 LYS A CA 1
ATOM 1458 C C . LYS A 1 176 ? -5.232 -1.226 -26.068 1.00 83.19 176 LYS A C 1
ATOM 1460 O O . LYS A 1 176 ? -6.329 -1.781 -25.998 1.00 83.19 176 LYS A O 1
ATOM 1465 N N . PHE A 1 177 ? -4.343 -1.260 -25.084 1.00 91.88 177 PHE A N 1
ATOM 1466 C CA . PHE A 1 177 ? -4.647 -1.838 -23.785 1.00 91.88 177 PHE A CA 1
ATOM 1467 C C . PHE A 1 177 ? -5.620 -0.954 -23.001 1.00 91.88 177 PHE A C 1
ATOM 1469 O O . PHE A 1 177 ? -5.643 0.266 -23.135 1.00 91.88 177 P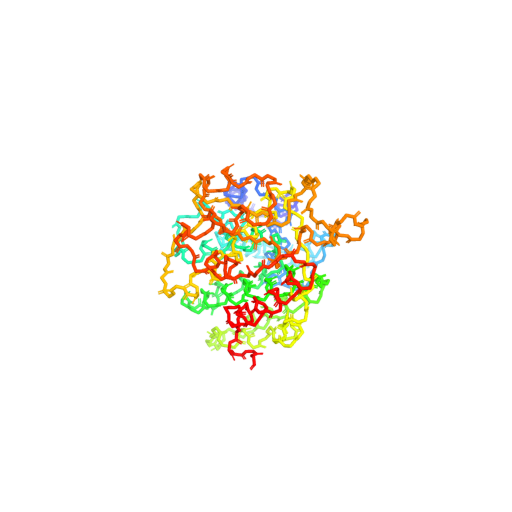HE A O 1
ATOM 1476 N N . THR A 1 178 ? -6.426 -1.590 -22.152 1.00 95.88 178 THR A N 1
ATOM 1477 C CA . THR A 1 178 ? -7.333 -0.907 -21.223 1.00 95.88 178 THR A CA 1
ATOM 1478 C C . THR A 1 178 ? -7.070 -1.391 -19.809 1.00 95.88 178 THR A C 1
ATOM 1480 O O . THR A 1 178 ? -6.540 -2.489 -19.599 1.00 95.88 178 THR A O 1
ATOM 1483 N N . SER A 1 179 ? -7.506 -0.611 -18.819 1.00 97.44 179 SER A N 1
ATOM 1484 C CA . SER A 1 179 ? -7.413 -1.009 -17.411 1.00 97.44 179 SER A CA 1
ATOM 1485 C C . SER A 1 179 ? -8.046 -2.377 -17.148 1.00 97.44 179 SER A C 1
ATOM 1487 O O . SER A 1 179 ? -7.498 -3.162 -16.382 1.00 97.44 179 SER A O 1
ATOM 1489 N N . LYS A 1 180 ? -9.152 -2.709 -17.829 1.00 96.88 180 LYS A N 1
ATOM 1490 C CA . LYS A 1 180 ? -9.825 -4.010 -17.709 1.00 96.88 180 LYS A CA 1
ATOM 1491 C C . LYS A 1 180 ? -8.897 -5.172 -18.070 1.00 96.88 180 LYS A C 1
ATOM 1493 O O . LYS A 1 180 ? -8.806 -6.116 -17.290 1.00 96.88 180 LYS A O 1
ATOM 1498 N N . ILE A 1 181 ? -8.210 -5.091 -19.212 1.00 95.56 181 ILE A N 1
ATOM 1499 C CA . ILE A 1 181 ? -7.298 -6.148 -19.679 1.00 95.56 181 ILE A CA 1
ATOM 1500 C C . ILE A 1 181 ? -6.158 -6.321 -18.676 1.00 95.56 181 ILE A C 1
ATOM 1502 O O . ILE A 1 181 ? -5.892 -7.432 -18.230 1.00 95.56 181 ILE A O 1
ATOM 1506 N N . VAL A 1 182 ? -5.525 -5.220 -18.262 1.00 97.31 182 VAL A N 1
ATOM 1507 C CA . VAL A 1 182 ? -4.403 -5.281 -17.316 1.00 97.31 182 VAL A CA 1
ATOM 1508 C C . VAL A 1 182 ? -4.836 -5.845 -15.968 1.00 97.31 182 VAL A C 1
ATOM 1510 O O . VAL A 1 182 ? -4.153 -6.707 -15.427 1.00 97.31 182 VAL A O 1
ATOM 1513 N N . ILE A 1 183 ? -5.980 -5.408 -15.439 1.00 98.38 183 ILE A N 1
ATOM 1514 C CA . ILE A 1 183 ? -6.506 -5.906 -14.165 1.00 98.38 183 ILE A CA 1
ATOM 1515 C C . ILE A 1 183 ? -6.760 -7.416 -14.241 1.00 98.38 183 ILE A C 1
ATOM 1517 O O . ILE A 1 183 ? -6.378 -8.125 -13.315 1.00 98.38 183 ILE A O 1
ATOM 1521 N N . GLN A 1 184 ? -7.314 -7.926 -15.347 1.00 97.56 184 GLN A N 1
ATOM 1522 C CA . GLN A 1 184 ? -7.529 -9.366 -15.551 1.00 97.56 184 GLN A CA 1
ATOM 1523 C C . GLN A 1 184 ? -6.225 -10.178 -15.514 1.00 97.56 184 GLN A C 1
ATOM 1525 O O . GLN A 1 184 ? -6.208 -11.277 -14.965 1.00 97.56 184 GLN A O 1
ATOM 1530 N N . LEU A 1 185 ? -5.106 -9.630 -16.004 1.00 97.06 185 LEU A N 1
ATOM 1531 C CA . LEU A 1 185 ? -3.795 -10.294 -15.923 1.00 97.06 185 LEU A CA 1
ATOM 1532 C C . LEU A 1 185 ? -3.298 -10.491 -14.480 1.00 97.06 185 LEU A C 1
ATOM 1534 O O . LEU A 1 185 ? -2.386 -11.286 -14.253 1.00 97.06 185 LEU A O 1
ATOM 1538 N N . LEU A 1 186 ? -3.886 -9.784 -13.510 1.00 98.06 186 LEU A N 1
ATOM 1539 C CA . LEU A 1 186 ? -3.523 -9.842 -12.094 1.00 98.06 186 LEU A CA 1
ATOM 1540 C C . LEU A 1 186 ? -4.412 -10.787 -11.277 1.00 98.06 186 LEU A C 1
ATOM 1542 O O . LEU A 1 186 ? -4.261 -10.853 -10.056 1.00 98.06 186 LEU A O 1
ATOM 1546 N N . GLU A 1 187 ? -5.316 -11.537 -11.914 1.00 97.50 187 GLU A N 1
ATOM 1547 C CA . GLU A 1 187 ? -6.245 -12.429 -11.212 1.00 97.50 187 GLU A CA 1
ATOM 1548 C C . GLU A 1 187 ? -5.527 -13.412 -10.277 1.00 97.50 187 GLU A C 1
ATOM 1550 O O . GLU A 1 187 ? -5.961 -13.615 -9.143 1.00 97.50 187 GLU A O 1
ATOM 1555 N N . SER A 1 188 ? -4.389 -13.969 -10.706 1.00 96.75 188 SER A N 1
ATOM 1556 C CA . SER A 1 188 ? -3.652 -14.979 -9.936 1.00 96.75 188 SER A CA 1
ATOM 1557 C C . SER A 1 188 ? -3.118 -14.477 -8.592 1.00 96.75 188 SER A C 1
ATOM 1559 O O . SER A 1 188 ? -2.723 -15.283 -7.756 1.00 96.75 188 SER A O 1
ATOM 1561 N N . ILE A 1 189 ? -3.061 -13.158 -8.388 1.00 97.50 189 ILE A N 1
ATOM 1562 C CA . ILE A 1 189 ? -2.582 -12.529 -7.150 1.00 97.50 189 ILE A CA 1
ATOM 1563 C C . ILE A 1 189 ? -3.690 -11.767 -6.418 1.00 97.50 189 ILE A C 1
ATOM 1565 O O . ILE A 1 189 ? -3.422 -11.067 -5.440 1.00 97.50 189 ILE A O 1
ATOM 1569 N N . TYR A 1 190 ? -4.939 -11.894 -6.867 1.00 98.31 190 TYR A N 1
ATOM 1570 C CA . TYR A 1 190 ? -6.081 -11.286 -6.206 1.00 98.31 190 TYR A CA 1
ATOM 1571 C C . TYR A 1 190 ? -6.648 -12.206 -5.121 1.00 98.31 190 TYR A C 1
ATOM 1573 O O . TYR A 1 190 ? -7.123 -13.310 -5.389 1.00 98.31 190 TYR A O 1
ATOM 1581 N N . VAL A 1 191 ? -6.638 -11.735 -3.872 1.00 98.25 191 VAL A N 1
ATOM 1582 C CA . VAL A 1 191 ? -7.247 -12.461 -2.749 1.00 98.25 191 VAL A CA 1
ATOM 1583 C C . VAL A 1 191 ? -8.763 -12.250 -2.770 1.00 98.25 191 VAL A C 1
ATOM 1585 O O . VAL A 1 191 ? -9.254 -11.155 -2.467 1.00 98.25 191 VAL A O 1
ATOM 1588 N N . LYS A 1 192 ? -9.495 -13.315 -3.117 1.00 98.00 192 LYS A N 1
ATOM 1589 C CA . LYS A 1 192 ? -10.964 -13.339 -3.197 1.00 98.00 192 LYS A CA 1
ATOM 1590 C C . LYS A 1 192 ? -11.611 -13.043 -1.836 1.00 98.00 192 LYS A C 1
ATOM 1592 O O . LYS A 1 192 ? -11.000 -13.215 -0.778 1.00 98.00 192 LYS A O 1
ATOM 1597 N N . ASP A 1 193 ? -12.865 -12.603 -1.874 1.00 98.31 193 ASP A N 1
ATOM 1598 C CA . ASP A 1 193 ? -13.577 -12.043 -0.721 1.00 98.31 193 ASP A CA 1
ATOM 1599 C C . ASP A 1 193 ? -13.665 -12.977 0.494 1.00 98.31 193 ASP A C 1
ATOM 1601 O O . ASP A 1 193 ? -13.499 -12.505 1.616 1.00 98.31 193 ASP A O 1
ATOM 1605 N N . ASP A 1 194 ? -13.884 -14.281 0.308 1.00 97.81 194 ASP A N 1
ATOM 1606 C CA . ASP A 1 194 ? -13.964 -15.231 1.430 1.00 97.81 194 ASP A CA 1
ATOM 1607 C C . ASP A 1 194 ? -12.641 -15.346 2.189 1.00 97.81 194 ASP A C 1
ATOM 1609 O O . ASP A 1 194 ? -12.608 -15.212 3.415 1.00 97.81 194 ASP A O 1
ATOM 1613 N N . VAL A 1 195 ? -11.540 -15.511 1.452 1.00 98.19 195 VAL A N 1
ATOM 1614 C CA . VAL A 1 195 ? -10.190 -15.594 2.023 1.00 98.19 195 VAL A CA 1
ATOM 1615 C C . VAL A 1 195 ? -9.826 -14.272 2.692 1.00 98.19 195 VAL A C 1
ATOM 1617 O O . VAL A 1 195 ? -9.367 -14.259 3.832 1.00 98.19 195 VAL A O 1
ATOM 1620 N N . PHE A 1 196 ? -10.102 -13.148 2.027 1.00 98.62 196 PHE A N 1
ATOM 1621 C CA . PHE A 1 196 ? -9.848 -11.825 2.585 1.00 98.62 196 PHE A CA 1
ATOM 1622 C C . PHE A 1 196 ? -10.631 -11.587 3.882 1.00 98.62 196 PHE A C 1
ATOM 1624 O O . PHE A 1 196 ? -10.053 -11.109 4.858 1.00 98.62 196 PHE A O 1
ATOM 1631 N N . ARG A 1 197 ? -11.924 -11.943 3.930 1.00 98.69 197 ARG A N 1
ATOM 1632 C CA . ARG A 1 197 ? -12.749 -11.808 5.140 1.00 98.69 197 ARG A CA 1
ATOM 1633 C C . ARG A 1 197 ? -12.201 -12.639 6.290 1.00 98.69 197 ARG A C 1
ATOM 1635 O O . ARG A 1 197 ? -12.143 -12.121 7.402 1.00 98.69 197 ARG A O 1
ATOM 1642 N N . ALA A 1 198 ? -11.791 -13.880 6.033 1.00 98.38 198 ALA A N 1
ATOM 1643 C CA . ALA A 1 198 ? -11.185 -14.738 7.047 1.00 98.38 198 ALA A CA 1
ATOM 1644 C C . ALA A 1 198 ? -9.876 -14.129 7.580 1.00 98.38 198 ALA A C 1
ATOM 1646 O O . ALA A 1 198 ? -9.732 -13.929 8.785 1.00 98.38 198 ALA A O 1
ATOM 1647 N N . SER A 1 199 ? -8.964 -13.714 6.693 1.00 98.44 199 SER A N 1
ATOM 1648 C CA . SER A 1 199 ? -7.707 -13.067 7.093 1.00 98.44 199 S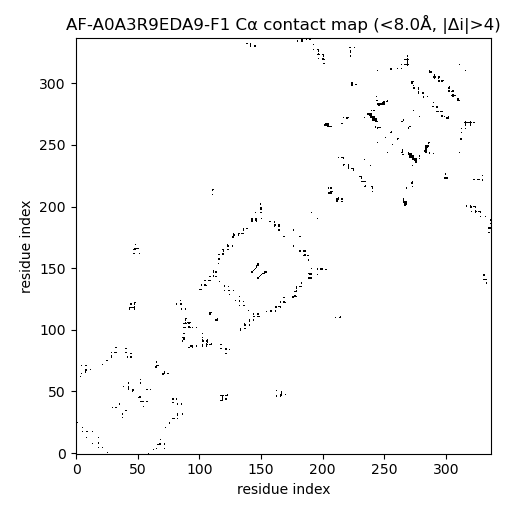ER A CA 1
ATOM 1649 C C . SER A 1 199 ? -7.923 -11.741 7.831 1.00 98.44 199 SER A C 1
ATOM 1651 O O . SER A 1 199 ? -7.215 -11.448 8.792 1.00 98.44 199 SER A O 1
ATOM 1653 N N . PHE A 1 200 ? -8.899 -10.929 7.411 1.00 98.75 200 PHE A N 1
ATOM 1654 C CA . PHE A 1 200 ? -9.233 -9.671 8.079 1.00 98.75 200 PHE A CA 1
ATOM 1655 C C . PHE A 1 200 ? -9.837 -9.923 9.455 1.00 98.75 200 PHE A C 1
ATOM 1657 O O . PHE A 1 200 ? -9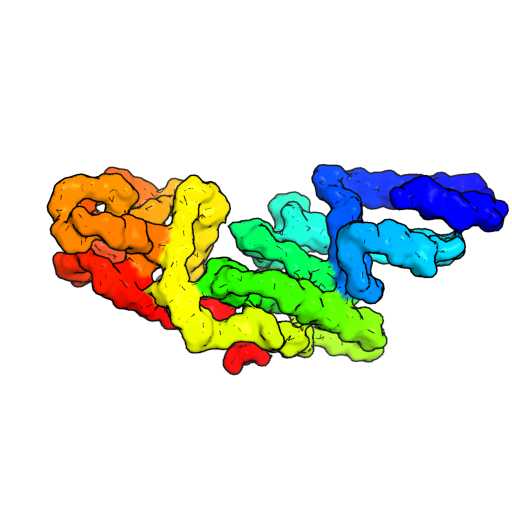.467 -9.236 10.407 1.00 98.75 200 PHE A O 1
ATOM 1664 N N . ALA A 1 201 ? -10.746 -10.898 9.570 1.00 98.25 201 ALA A N 1
ATOM 1665 C CA . ALA A 1 201 ? -11.391 -11.259 10.826 1.00 98.25 201 ALA A CA 1
ATOM 1666 C C . ALA A 1 201 ? -10.357 -11.584 11.903 1.00 98.25 201 ALA A C 1
ATOM 1668 O O . ALA A 1 201 ? -10.585 -11.200 13.047 1.00 98.25 201 ALA A O 1
ATOM 1669 N N . ASP A 1 202 ? -9.217 -12.170 11.508 1.00 95.81 202 ASP A N 1
ATOM 1670 C CA . ASP A 1 202 ? -8.125 -12.538 12.405 1.00 95.81 202 ASP A CA 1
ATOM 1671 C C . ASP A 1 202 ? -6.917 -11.598 12.452 1.00 95.81 202 ASP A C 1
ATOM 1673 O O . ASP A 1 202 ? -5.936 -11.847 13.160 1.00 95.81 202 ASP A O 1
ATOM 1677 N N . LYS A 1 203 ? -6.987 -10.465 11.754 1.00 98.00 203 LYS A N 1
ATOM 1678 C CA . LYS A 1 203 ? -5.842 -9.570 11.640 1.00 98.00 203 LYS A CA 1
ATOM 1679 C C . LYS A 1 203 ? -5.478 -8.878 12.954 1.00 98.00 203 LYS A C 1
ATOM 1681 O O . LYS A 1 203 ? -6.314 -8.250 13.606 1.00 98.00 203 LYS A O 1
ATOM 1686 N N . THR A 1 204 ? -4.182 -8.880 13.243 1.00 97.38 204 THR A N 1
ATOM 1687 C CA . THR A 1 204 ? -3.562 -8.079 14.300 1.00 97.38 204 THR A CA 1
ATOM 1688 C C . THR A 1 204 ? -2.562 -7.106 13.678 1.00 97.38 204 THR A C 1
ATOM 1690 O O . THR A 1 204 ? -1.741 -7.506 12.849 1.00 97.38 204 THR A O 1
ATOM 1693 N N . ILE A 1 205 ? -2.614 -5.829 14.067 1.00 97.44 205 ILE A N 1
ATOM 1694 C CA . ILE A 1 205 ? -1.678 -4.794 13.604 1.00 97.44 205 ILE A CA 1
ATOM 1695 C C . ILE A 1 205 ? -1.139 -4.037 14.816 1.00 97.44 205 ILE A C 1
ATOM 1697 O O . ILE A 1 205 ? -1.829 -3.214 15.410 1.00 97.44 205 ILE A O 1
ATOM 1701 N N . LYS A 1 206 ? 0.123 -4.303 15.177 1.00 95.75 206 LYS A N 1
ATOM 1702 C CA . LYS A 1 206 ? 0.779 -3.644 16.314 1.00 95.75 206 LYS A CA 1
ATOM 1703 C C . LYS A 1 206 ? 1.015 -2.169 16.008 1.00 95.75 206 LYS A C 1
ATOM 1705 O O . LYS A 1 206 ? 1.892 -1.836 15.211 1.00 95.75 206 LYS A O 1
ATOM 1710 N N . THR A 1 207 ? 0.274 -1.289 16.665 1.00 94.88 207 THR A N 1
ATOM 1711 C CA . THR A 1 207 ? 0.335 0.173 16.494 1.00 94.88 207 THR A CA 1
ATOM 1712 C C . THR A 1 207 ? 1.524 0.819 17.217 1.00 94.88 207 THR A C 1
ATOM 1714 O O . THR A 1 207 ? 1.556 2.031 17.400 1.00 94.88 207 THR A O 1
ATOM 1717 N N . THR A 1 208 ? 2.542 0.042 17.600 1.00 91.94 208 THR A N 1
ATOM 1718 C CA . THR A 1 208 ? 3.791 0.552 18.187 1.00 91.94 208 THR A CA 1
ATOM 1719 C C . THR A 1 208 ? 4.677 1.260 17.161 1.00 91.94 208 THR A C 1
ATOM 1721 O O . THR A 1 208 ? 5.392 2.193 17.513 1.00 91.94 208 THR A O 1
ATOM 1724 N N . SER A 1 209 ? 4.603 0.881 15.879 1.00 94.31 209 SER A N 1
ATOM 1725 C CA . SER A 1 209 ? 5.334 1.558 14.801 1.00 94.31 209 SER A CA 1
ATOM 1726 C C . SER A 1 209 ? 4.496 2.661 14.146 1.00 94.31 209 SER A C 1
ATOM 1728 O O . SER A 1 209 ? 3.291 2.506 13.930 1.00 94.31 209 SER A O 1
ATOM 1730 N N . ALA A 1 210 ? 5.138 3.772 13.769 1.00 94.12 210 ALA A N 1
ATOM 1731 C CA . ALA A 1 210 ? 4.470 4.906 13.118 1.00 94.12 210 ALA A CA 1
ATOM 1732 C C . ALA A 1 210 ? 3.760 4.504 11.814 1.00 94.12 210 ALA A C 1
ATOM 1734 O O . ALA A 1 210 ? 2.645 4.940 11.540 1.00 94.12 210 ALA A O 1
ATOM 1735 N N . ARG A 1 211 ? 4.376 3.611 11.032 1.00 94.94 211 ARG A N 1
ATOM 1736 C CA . ARG A 1 211 ? 3.773 3.038 9.824 1.00 94.94 211 ARG A CA 1
ATOM 1737 C C . ARG A 1 211 ? 2.474 2.297 10.134 1.00 94.94 211 ARG A C 1
ATOM 1739 O O . ARG A 1 211 ? 1.475 2.530 9.465 1.00 94.94 211 ARG A O 1
ATOM 1746 N N . ASN A 1 212 ? 2.477 1.407 11.125 1.00 96.75 212 ASN A N 1
ATOM 1747 C CA . ASN A 1 212 ? 1.286 0.626 11.449 1.00 96.75 212 ASN A CA 1
ATOM 1748 C C . ASN A 1 212 ? 0.158 1.513 11.979 1.00 96.75 212 ASN A C 1
ATOM 1750 O O . ASN A 1 212 ? -0.996 1.249 11.662 1.00 96.75 212 ASN A O 1
ATOM 1754 N N . LYS A 1 213 ? 0.481 2.594 12.706 1.00 96.19 213 LYS A N 1
ATOM 1755 C CA . LYS A 1 213 ? -0.505 3.631 13.049 1.00 96.19 213 LYS A CA 1
ATOM 1756 C C . LYS A 1 213 ? -1.139 4.215 11.786 1.00 96.19 213 LYS A C 1
ATOM 1758 O O . LYS A 1 213 ? -2.353 4.167 11.663 1.00 96.19 213 LYS A O 1
ATOM 1763 N N . LYS A 1 214 ? -0.336 4.649 10.804 1.00 96.19 214 LYS A N 1
ATOM 1764 C CA . LYS A 1 214 ? -0.853 5.160 9.518 1.00 96.19 214 LYS A CA 1
ATOM 1765 C C . LYS A 1 214 ? -1.747 4.146 8.796 1.00 96.19 214 LYS A C 1
ATOM 1767 O O . LYS A 1 214 ? -2.809 4.517 8.313 1.00 96.19 214 LYS A O 1
ATOM 1772 N N . VAL A 1 215 ? -1.363 2.867 8.772 1.00 98.00 215 VAL A N 1
ATOM 1773 C CA . VAL A 1 215 ? -2.173 1.798 8.159 1.00 98.00 215 VAL A CA 1
ATOM 1774 C C . VAL A 1 215 ? -3.508 1.614 8.885 1.00 98.00 215 VAL A C 1
ATOM 1776 O O . VAL A 1 215 ? -4.541 1.524 8.232 1.00 98.00 215 VAL A O 1
ATOM 1779 N N . VAL A 1 216 ? -3.516 1.573 10.218 1.00 98.12 216 VAL A N 1
ATOM 1780 C CA . VAL A 1 216 ? -4.758 1.441 10.997 1.00 98.12 216 VAL A CA 1
ATOM 1781 C C . VAL A 1 216 ? -5.650 2.673 10.819 1.00 98.12 216 VAL A C 1
ATOM 1783 O O . VAL A 1 216 ? -6.850 2.517 10.595 1.00 98.12 216 VAL A O 1
ATOM 1786 N N . THR A 1 217 ? -5.074 3.879 10.826 1.00 97.31 217 THR A N 1
ATOM 1787 C CA . THR A 1 217 ? -5.792 5.122 10.508 1.00 97.31 217 THR A CA 1
ATOM 1788 C C . THR A 1 217 ? -6.404 5.062 9.111 1.00 97.31 217 THR A C 1
ATOM 1790 O O . THR A 1 217 ? -7.585 5.351 8.963 1.00 97.31 217 THR A O 1
ATOM 1793 N N . TYR A 1 218 ? -5.654 4.615 8.099 1.00 97.31 218 TYR A N 1
ATOM 1794 C CA . TYR A 1 218 ? -6.174 4.422 6.745 1.00 97.31 218 TYR A CA 1
ATOM 1795 C C . TYR A 1 218 ? -7.374 3.464 6.720 1.00 97.31 218 TYR A C 1
ATOM 1797 O O . TYR A 1 218 ? -8.413 3.804 6.160 1.00 97.31 218 TYR A O 1
ATOM 1805 N N . ILE A 1 219 ? -7.269 2.302 7.373 1.00 98.25 219 ILE A N 1
ATOM 1806 C CA . ILE A 1 219 ? -8.348 1.303 7.416 1.00 98.25 219 ILE A CA 1
ATOM 1807 C C . ILE A 1 219 ? -9.627 1.903 8.002 1.00 98.25 219 ILE A C 1
ATOM 1809 O O . ILE A 1 219 ? -10.697 1.778 7.409 1.00 98.25 219 ILE A O 1
ATOM 1813 N N . PHE A 1 220 ? -9.530 2.556 9.160 1.00 97.94 220 PHE A N 1
ATOM 1814 C CA . PHE A 1 220 ? -10.705 3.130 9.810 1.00 97.94 220 PHE A CA 1
ATOM 1815 C C . PHE A 1 220 ? -11.236 4.368 9.099 1.00 97.94 220 PHE A C 1
ATOM 1817 O O . PHE A 1 220 ? -12.448 4.542 9.083 1.00 97.94 220 PHE A O 1
ATOM 1824 N N . ASN A 1 221 ? -10.381 5.179 8.471 1.00 96.56 221 ASN A N 1
ATOM 1825 C CA . ASN A 1 221 ? -10.816 6.296 7.638 1.00 96.56 221 ASN A CA 1
ATOM 1826 C C . ASN A 1 221 ? -11.676 5.811 6.464 1.00 96.56 221 ASN A C 1
ATOM 1828 O O . ASN A 1 221 ? -12.779 6.310 6.265 1.00 96.56 221 ASN A O 1
ATOM 1832 N N . GLU A 1 222 ? -11.221 4.794 5.727 1.00 96.88 222 GLU A N 1
ATOM 1833 C CA . GLU A 1 222 ? -11.995 4.242 4.607 1.00 96.88 222 GLU A CA 1
ATOM 1834 C C . GLU A 1 222 ? -13.306 3.592 5.082 1.00 96.88 222 GLU A C 1
ATOM 1836 O O . GLU A 1 222 ? -14.352 3.784 4.463 1.00 96.88 222 GLU A O 1
ATOM 1841 N N . ILE A 1 223 ? -13.295 2.879 6.216 1.00 97.50 223 ILE A N 1
ATOM 1842 C CA . ILE A 1 223 ? -14.519 2.299 6.793 1.00 97.50 223 ILE A CA 1
ATOM 1843 C C . ILE A 1 223 ? -15.487 3.387 7.273 1.00 97.50 223 ILE A C 1
ATOM 1845 O O . ILE A 1 223 ? -16.692 3.263 7.052 1.00 97.50 223 ILE A O 1
ATOM 1849 N N . ALA A 1 224 ? -14.988 4.440 7.923 1.00 95.56 224 ALA A N 1
ATOM 1850 C CA . ALA A 1 224 ? -15.805 5.554 8.389 1.00 95.56 224 ALA A CA 1
ATOM 1851 C C . ALA A 1 224 ? -16.452 6.283 7.209 1.00 95.56 224 ALA A C 1
ATOM 1853 O O . ALA A 1 224 ? -17.668 6.453 7.216 1.00 95.56 224 ALA A O 1
ATOM 1854 N N . ASN A 1 225 ? -15.674 6.604 6.170 1.00 94.62 225 ASN A N 1
ATOM 1855 C CA . ASN A 1 225 ? -16.170 7.221 4.938 1.00 94.62 225 ASN A CA 1
ATOM 1856 C C . ASN A 1 225 ? -17.225 6.351 4.244 1.00 94.62 225 ASN A C 1
ATOM 1858 O O . ASN A 1 225 ? -18.261 6.846 3.806 1.00 94.62 225 ASN A O 1
ATOM 1862 N N . HIS A 1 226 ? -17.000 5.035 4.177 1.00 95.06 226 HIS A N 1
ATOM 1863 C CA . HIS A 1 226 ? -17.980 4.106 3.618 1.00 95.06 226 HIS A CA 1
ATOM 1864 C C . HIS A 1 226 ? -19.267 4.052 4.453 1.00 95.06 226 HIS A C 1
ATOM 1866 O O . HIS A 1 226 ? -20.357 3.914 3.908 1.00 95.06 226 HIS A O 1
ATOM 1872 N N . LYS A 1 227 ? -19.189 4.122 5.784 1.00 93.06 227 LYS A N 1
ATOM 1873 C CA . LYS A 1 227 ? -20.386 4.095 6.640 1.00 93.06 227 LYS A CA 1
ATOM 1874 C C . LYS A 1 227 ? -21.159 5.412 6.613 1.00 93.06 227 LYS A C 1
AT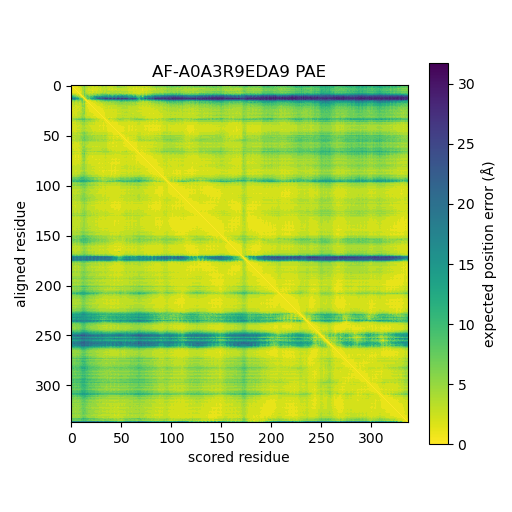OM 1876 O O . LYS A 1 227 ? -22.382 5.373 6.592 1.00 93.06 227 LYS A O 1
ATOM 1881 N N . SER A 1 228 ? -20.465 6.547 6.601 1.00 91.25 228 SER A N 1
ATOM 1882 C CA . SER A 1 228 ? -21.083 7.878 6.591 1.00 91.25 228 SER A CA 1
ATOM 1883 C C . SER A 1 228 ? -21.545 8.324 5.205 1.00 91.25 228 SER A C 1
ATOM 1885 O O . SER A 1 228 ? -22.343 9.250 5.117 1.00 91.25 228 SER A O 1
ATOM 1887 N N . GLN A 1 229 ? -21.039 7.697 4.135 1.00 89.31 229 GLN A N 1
ATOM 1888 C CA . GLN A 1 229 ? -21.218 8.140 2.745 1.00 89.31 229 GLN A CA 1
ATOM 1889 C C . GLN A 1 229 ? -20.675 9.563 2.491 1.00 89.31 229 GLN A C 1
ATOM 1891 O O . GLN A 1 229 ? -21.068 10.230 1.537 1.00 89.31 229 GLN A O 1
ATOM 1896 N N . VAL A 1 230 ? -19.745 10.029 3.334 1.00 85.81 230 VAL A N 1
ATOM 1897 C CA . VAL A 1 230 ? -19.104 11.350 3.255 1.00 85.81 230 VAL A CA 1
ATOM 1898 C C . VAL A 1 230 ? -17.595 11.181 3.410 1.00 85.81 230 VAL A C 1
ATOM 1900 O O . VAL A 1 230 ? -17.139 10.350 4.189 1.00 85.81 230 VAL A O 1
ATOM 1903 N N . ASN A 1 231 ? -16.802 11.982 2.693 1.00 85.00 231 ASN A N 1
ATOM 1904 C CA . ASN A 1 231 ? -15.358 12.031 2.911 1.00 85.00 231 ASN A CA 1
ATOM 1905 C C . ASN A 1 231 ? -15.041 12.882 4.150 1.00 85.00 231 ASN A C 1
ATOM 1907 O O . ASN A 1 231 ? -15.077 14.108 4.084 1.00 85.00 231 ASN A O 1
ATOM 1911 N N . LEU A 1 232 ? -14.756 12.222 5.270 1.00 81.62 232 LEU A N 1
ATOM 1912 C CA . LEU A 1 232 ? -14.522 12.849 6.571 1.00 81.62 232 LEU A CA 1
ATOM 1913 C C . LEU A 1 232 ? -13.081 13.346 6.772 1.00 81.62 232 LEU A C 1
ATOM 1915 O O . LEU A 1 232 ? -12.834 14.045 7.749 1.00 81.62 232 LEU A O 1
ATOM 1919 N N . ASP A 1 233 ? -12.155 12.962 5.886 1.00 81.75 233 ASP A N 1
ATOM 1920 C CA . ASP A 1 233 ? -10.709 13.219 5.978 1.00 81.75 233 ASP A CA 1
ATOM 1921 C C . ASP A 1 233 ? -10.146 13.069 7.407 1.00 81.75 233 ASP A C 1
ATOM 1923 O O . ASP A 1 233 ? -9.671 14.011 8.037 1.00 81.75 233 ASP A O 1
ATOM 1927 N N . LEU A 1 234 ? -10.230 11.850 7.952 1.00 82.81 234 LEU A N 1
ATOM 1928 C CA . LEU A 1 234 ? -9.823 11.543 9.331 1.00 82.81 234 LEU A CA 1
ATOM 1929 C C . LEU A 1 234 ? -8.306 11.360 9.486 1.00 82.81 234 LEU A C 1
ATOM 1931 O O . LEU A 1 234 ? -7.835 10.919 10.535 1.00 82.81 234 LEU A O 1
ATOM 1935 N N . ILE A 1 235 ? -7.532 11.670 8.445 1.00 80.69 235 ILE A N 1
ATOM 1936 C CA . ILE A 1 235 ? -6.065 11.632 8.445 1.00 80.69 235 ILE A CA 1
ATOM 1937 C C . ILE A 1 235 ? -5.543 13.027 8.848 1.00 80.69 235 ILE A C 1
ATOM 1939 O O . ILE A 1 235 ? -4.685 13.610 8.194 1.00 80.69 235 ILE A O 1
ATOM 1943 N N . ASP A 1 236 ? -6.097 13.560 9.937 1.00 79.75 236 ASP A N 1
ATOM 1944 C CA . ASP A 1 236 ? -5.775 14.852 10.558 1.00 79.75 236 ASP A CA 1
ATOM 1945 C C . ASP A 1 236 ? -5.376 14.610 12.029 1.00 79.75 236 ASP A C 1
ATOM 1947 O O . ASP A 1 236 ? -5.815 13.643 12.658 1.00 79.75 236 ASP A O 1
ATOM 1951 N N . ASP A 1 237 ? -4.598 15.515 12.618 1.00 83.06 237 ASP A N 1
ATOM 1952 C CA . ASP A 1 237 ? -4.105 15.467 14.002 1.00 83.06 237 ASP A CA 1
ATOM 1953 C C . ASP A 1 237 ? -5.223 15.570 15.061 1.00 83.06 237 ASP A C 1
ATOM 1955 O O . ASP A 1 237 ? -4.982 15.429 16.268 1.00 83.06 237 ASP A O 1
ATOM 1959 N N . LYS A 1 238 ? -6.464 15.804 14.618 1.00 90.50 238 LYS A N 1
ATOM 1960 C CA . LYS A 1 238 ? -7.679 15.803 15.444 1.00 90.50 238 LYS A CA 1
ATOM 1961 C C . LYS A 1 238 ? -8.133 14.405 15.847 1.00 90.50 238 LYS A C 1
ATOM 1963 O O . LYS A 1 238 ? -8.862 14.291 16.833 1.00 90.50 238 LYS A O 1
ATOM 1968 N N . TYR A 1 239 ? -7.723 13.368 15.119 1.00 94.94 239 TYR A N 1
ATOM 1969 C CA . TYR A 1 239 ? -8.125 11.991 15.384 1.00 94.94 239 TYR A CA 1
ATOM 1970 C C . TYR A 1 239 ? -6.929 11.131 15.772 1.00 94.94 239 TYR A C 1
ATOM 1972 O O . TYR A 1 239 ? -5.832 11.238 15.228 1.00 94.94 239 TYR A O 1
ATOM 1980 N N . THR A 1 240 ? -7.148 10.235 16.723 1.00 96.12 240 THR A N 1
ATOM 1981 C CA . THR A 1 240 ? -6.149 9.274 17.183 1.00 96.12 240 THR A CA 1
ATOM 1982 C C . THR A 1 240 ? -6.754 7.879 17.244 1.00 96.12 240 THR A C 1
ATOM 1984 O O . THR A 1 240 ? -7.972 7.701 17.245 1.00 96.12 240 THR A O 1
ATOM 1987 N N . ILE A 1 241 ? -5.892 6.862 17.256 1.00 97.19 241 ILE A N 1
ATOM 1988 C CA . ILE A 1 241 ? -6.334 5.477 17.425 1.00 97.19 241 ILE A CA 1
ATOM 1989 C C . ILE A 1 241 ? -6.627 5.255 18.903 1.00 97.19 241 ILE A C 1
ATOM 1991 O O . ILE A 1 241 ? -5.721 5.352 19.732 1.00 97.19 241 ILE A O 1
ATOM 1995 N N . GLU A 1 242 ? -7.871 4.916 19.208 1.00 97.50 242 GLU A N 1
ATOM 1996 C CA . GLU A 1 242 ? -8.275 4.446 20.524 1.00 97.50 242 GLU A CA 1
ATOM 1997 C C . GLU A 1 242 ? -8.227 2.914 20.582 1.00 97.50 242 GLU A C 1
ATOM 1999 O O . GLU A 1 242 ? -8.621 2.239 19.627 1.00 97.50 242 GLU A O 1
ATOM 2004 N N . HIS A 1 243 ? -7.744 2.373 21.704 1.00 97.12 243 HIS A N 1
ATOM 2005 C CA . HIS A 1 243 ? -7.838 0.949 22.032 1.00 97.12 243 HIS A CA 1
ATOM 2006 C C . HIS A 1 243 ? -8.884 0.789 23.133 1.00 97.12 243 HIS A C 1
ATOM 2008 O O . HIS A 1 243 ? -8.645 1.196 24.271 1.00 97.12 243 HIS A O 1
ATOM 2014 N N . ILE A 1 244 ? -10.035 0.195 22.802 1.00 96.75 244 ILE A N 1
ATOM 2015 C CA . ILE A 1 244 ? -11.155 0.091 23.744 1.00 96.75 244 ILE A CA 1
ATOM 2016 C C . ILE A 1 244 ? -10.713 -0.693 24.977 1.00 96.75 244 ILE A C 1
ATOM 2018 O O . ILE A 1 244 ? -10.693 -0.119 26.064 1.00 96.75 244 ILE A O 1
ATOM 2022 N N . PHE A 1 245 ? -10.236 -1.928 24.790 1.00 95.38 245 PHE A N 1
ATOM 2023 C CA . PHE A 1 245 ? -9.370 -2.591 25.763 1.00 95.38 245 PHE A CA 1
ATOM 2024 C C . PHE A 1 245 ? -7.965 -1.963 25.699 1.00 95.38 245 PHE A C 1
ATOM 2026 O O . PHE A 1 245 ? -7.308 -2.092 24.655 1.00 95.38 245 PHE A O 1
ATOM 2033 N N . PRO A 1 246 ? -7.510 -1.258 26.756 1.00 92.69 246 PRO A N 1
ATOM 2034 C CA . PRO A 1 246 ? -6.290 -0.468 26.714 1.00 92.69 246 PRO A CA 1
ATOM 2035 C C . PRO A 1 246 ? -5.032 -1.328 26.615 1.00 92.69 246 PRO A C 1
ATOM 2037 O O . PRO A 1 246 ? -4.993 -2.473 27.053 1.00 92.69 246 PRO A O 1
ATOM 2040 N N . GLN A 1 247 ? -3.957 -0.734 26.096 1.00 90.25 247 GLN A N 1
ATOM 2041 C CA . GLN A 1 247 ? -2.639 -1.380 26.094 1.00 90.25 247 GLN A CA 1
ATOM 2042 C C . GLN A 1 247 ? -2.105 -1.592 27.517 1.00 90.25 247 GLN A C 1
ATOM 2044 O O . GLN A 1 247 ? -1.452 -2.595 27.781 1.00 90.25 247 GLN A O 1
ATOM 2049 N N . ASN A 1 248 ? -2.416 -0.655 28.417 1.00 86.75 248 ASN A N 1
ATOM 2050 C CA . ASN A 1 248 ? -2.070 -0.703 29.833 1.00 86.75 248 ASN A CA 1
ATOM 2051 C C . ASN A 1 248 ? -3.370 -0.734 30.643 1.00 86.75 248 ASN A C 1
ATOM 2053 O O . ASN A 1 248 ? -3.771 0.276 31.216 1.00 86.75 248 ASN A O 1
ATOM 2057 N N . ALA A 1 249 ? -4.082 -1.858 30.591 1.00 82.38 249 ALA A N 1
ATOM 2058 C CA . ALA A 1 249 ? -5.343 -2.005 31.305 1.00 82.38 249 ALA A CA 1
ATOM 2059 C C . ALA A 1 249 ? -5.127 -1.961 32.828 1.00 82.38 249 ALA A C 1
ATOM 2061 O O . ALA A 1 249 ? -4.231 -2.618 33.355 1.00 82.38 249 ALA A O 1
ATOM 2062 N N . GLU A 1 250 ? -5.954 -1.184 33.524 1.00 75.75 250 GLU A N 1
ATOM 2063 C CA . GLU A 1 250 ? -6.057 -1.213 34.987 1.00 75.75 250 GLU A CA 1
ATOM 2064 C C . GLU A 1 250 ? -6.957 -2.381 35.442 1.00 75.75 250 GLU A C 1
ATOM 2066 O O . GLU A 1 250 ? -7.510 -3.111 34.616 1.00 75.75 250 GLU A O 1
ATOM 2071 N N . SER A 1 251 ? -7.128 -2.573 36.754 1.00 74.94 251 SER A N 1
ATOM 2072 C CA . SER A 1 251 ? -8.095 -3.547 37.289 1.00 74.94 251 SER A CA 1
ATOM 2073 C C . SER A 1 251 ? -9.524 -3.241 36.824 1.00 74.94 251 SER A C 1
ATOM 2075 O O . SER A 1 251 ? -9.892 -2.072 36.695 1.00 74.94 251 SER A O 1
ATOM 2077 N N . GLY A 1 252 ? -10.358 -4.272 36.650 1.00 75.50 252 GLY A N 1
ATOM 2078 C CA . GLY A 1 252 ? -11.771 -4.096 36.275 1.00 75.50 252 GLY A CA 1
ATOM 2079 C C . GLY A 1 252 ? -12.077 -4.389 34.807 1.00 75.50 252 GLY A C 1
ATOM 2080 O O . GLY A 1 252 ? -13.154 -4.044 34.322 1.00 75.50 252 GLY A O 1
ATOM 2081 N N . TRP A 1 253 ? -11.148 -5.047 34.111 1.00 85.62 253 TRP A N 1
ATOM 2082 C CA . TRP A 1 253 ? -11.364 -5.598 32.772 1.00 85.62 253 TRP A CA 1
ATOM 2083 C C . TRP A 1 253 ? -11.706 -7.099 32.783 1.00 85.62 253 TRP A C 1
ATOM 2085 O O . TRP A 1 253 ? -11.947 -7.661 31.717 1.00 85.62 253 TRP A O 1
ATOM 2095 N N . GLY A 1 254 ? -11.793 -7.732 33.962 1.00 83.25 254 GLY A N 1
ATOM 2096 C CA . GLY A 1 254 ? -12.422 -9.043 34.164 1.00 83.25 254 GLY A CA 1
ATOM 2097 C C . GLY A 1 254 ? -11.858 -10.127 33.246 1.00 83.25 254 GLY A C 1
ATOM 2098 O O . GLY A 1 254 ? -10.727 -10.563 33.423 1.00 83.25 254 GLY A O 1
ATOM 2099 N N . ASP A 1 255 ? -12.626 -10.519 32.224 1.00 79.81 255 ASP A N 1
ATOM 2100 C CA . ASP A 1 255 ? -12.269 -11.544 31.225 1.00 79.81 255 ASP A CA 1
ATOM 2101 C C . ASP A 1 255 ? -10.953 -11.269 30.465 1.00 79.81 255 ASP A C 1
ATOM 2103 O O . ASP A 1 255 ? -10.449 -12.146 29.761 1.00 79.81 255 ASP A O 1
ATOM 2107 N N . PHE A 1 256 ? -10.385 -10.065 30.583 1.00 83.00 256 PHE A N 1
ATOM 2108 C CA . PHE A 1 256 ? -9.076 -9.722 30.026 1.00 83.00 256 PHE A CA 1
ATOM 2109 C C . PHE A 1 256 ? -7.905 -9.794 31.025 1.00 83.00 256 PHE A C 1
ATOM 2111 O O . PHE A 1 256 ? -6.781 -9.450 30.667 1.00 83.00 256 PHE A O 1
ATOM 2118 N N . GLU A 1 257 ? -8.126 -10.236 32.262 1.00 77.88 257 GLU A N 1
ATOM 2119 C CA . GLU A 1 257 ? -7.067 -10.365 33.279 1.00 77.88 257 GLU A CA 1
ATOM 2120 C C . GLU A 1 257 ? -6.228 -11.650 33.107 1.00 77.88 257 GLU A C 1
ATOM 2122 O O . GLU A 1 257 ? -5.270 -11.885 33.843 1.00 77.88 257 GLU A O 1
ATOM 2127 N N . VAL A 1 258 ? -6.541 -12.466 32.093 1.00 77.88 258 VAL A N 1
ATOM 2128 C CA . VAL A 1 258 ? -5.752 -13.641 31.693 1.00 77.88 258 VAL A CA 1
ATOM 2129 C C . VAL A 1 258 ? -4.665 -13.276 30.668 1.00 77.88 258 VAL A C 1
ATOM 2131 O O . VAL A 1 258 ? -4.895 -12.419 29.811 1.00 77.88 258 VAL A O 1
ATOM 2134 N N . PRO A 1 259 ? -3.483 -13.922 30.677 1.00 72.94 259 PRO A N 1
ATOM 2135 C CA . PRO A 1 259 ? -2.370 -13.582 29.779 1.00 72.94 259 PRO A CA 1
ATOM 2136 C C . PRO A 1 259 ? -2.727 -13.551 28.280 1.00 72.94 259 PRO A C 1
ATOM 2138 O O . PRO A 1 259 ? -2.208 -12.730 27.516 1.00 72.94 259 PRO A O 1
ATOM 2141 N N . GLU A 1 260 ? -3.643 -14.416 27.847 1.00 74.25 260 GLU A N 1
ATOM 2142 C CA . GLU A 1 260 ? -4.102 -14.557 26.464 1.00 74.25 260 GLU A CA 1
ATOM 2143 C C . GLU A 1 260 ? -4.840 -13.312 25.950 1.00 74.25 260 GLU A C 1
ATOM 2145 O O . GLU A 1 260 ? -4.881 -13.071 24.740 1.00 74.25 260 GLU A O 1
ATOM 2150 N N . ALA A 1 261 ? -5.371 -12.485 26.855 1.00 76.50 261 ALA A N 1
ATOM 2151 C CA . ALA A 1 261 ? -6.044 -11.228 26.551 1.00 76.50 261 ALA A CA 1
ATOM 2152 C C . ALA A 1 261 ? -5.143 -10.220 25.827 1.00 76.50 261 ALA A C 1
ATOM 2154 O O . ALA A 1 261 ? -5.620 -9.423 25.015 1.00 76.50 261 ALA A O 1
ATOM 2155 N N . SER A 1 262 ? -3.827 -10.297 26.046 1.00 80.44 262 SER A N 1
ATOM 2156 C CA . SER A 1 262 ? -2.837 -9.463 25.354 1.00 80.44 262 SER A CA 1
ATOM 2157 C C . SER A 1 262 ? -2.905 -9.603 23.823 1.00 80.44 262 SER A C 1
ATOM 2159 O O . SER A 1 262 ? -2.625 -8.647 23.092 1.00 80.44 262 SER A O 1
ATOM 2161 N N . ASN A 1 263 ? -3.376 -10.750 23.318 1.00 86.69 263 ASN A N 1
ATOM 2162 C CA . ASN A 1 263 ? -3.582 -10.984 21.888 1.00 86.69 263 ASN A CA 1
ATOM 2163 C C . ASN A 1 263 ? -4.727 -10.146 21.298 1.00 86.69 263 ASN A C 1
ATOM 2165 O O . ASN A 1 263 ? -4.764 -9.934 20.083 1.00 86.69 263 ASN A O 1
ATOM 2169 N N . MET A 1 264 ? -5.643 -9.646 22.134 1.00 93.62 264 MET A N 1
ATOM 2170 C CA . MET A 1 264 ? -6.801 -8.854 21.715 1.00 93.62 264 MET A CA 1
ATOM 2171 C C . MET A 1 264 ? -6.482 -7.367 21.546 1.00 93.62 264 MET A C 1
ATOM 2173 O O . MET A 1 264 ? -7.164 -6.685 20.784 1.00 93.62 264 MET A O 1
ATOM 2177 N N . ILE A 1 265 ? -5.419 -6.869 22.188 1.00 94.69 265 ILE A N 1
ATOM 2178 C CA . ILE A 1 265 ? -5.062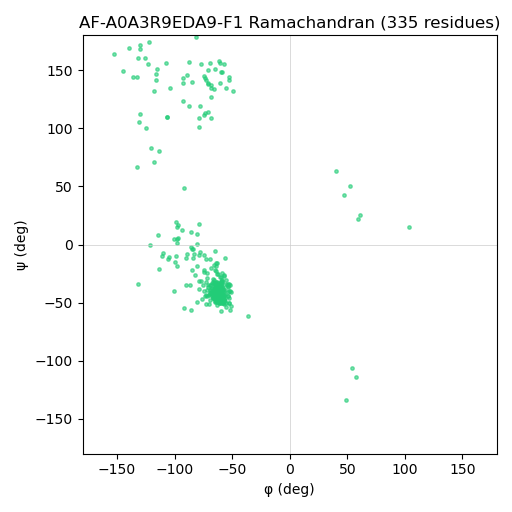 -5.441 22.220 1.00 94.69 265 ILE A CA 1
ATOM 2179 C C . ILE A 1 265 ? -4.982 -4.858 20.805 1.00 94.69 265 ILE A C 1
ATOM 2181 O O . ILE A 1 265 ? -5.619 -3.852 20.501 1.00 94.69 265 ILE A O 1
ATOM 2185 N N . TYR A 1 266 ? -4.242 -5.523 19.918 1.00 96.75 266 TYR A N 1
ATOM 2186 C CA . TYR A 1 266 ? -3.939 -5.033 18.570 1.00 96.75 266 TYR A CA 1
ATOM 2187 C C . TYR A 1 266 ? -4.857 -5.605 17.481 1.00 96.75 266 TYR A C 1
ATOM 2189 O O . TYR A 1 266 ? -4.540 -5.529 16.287 1.00 96.75 266 TYR A O 1
ATOM 2197 N N . ARG A 1 267 ? -5.985 -6.200 17.877 1.00 98.06 267 ARG A N 1
ATOM 2198 C CA . ARG A 1 267 ? -7.044 -6.626 16.960 1.00 98.06 267 ARG A CA 1
ATOM 2199 C C . ARG A 1 267 ? -7.761 -5.401 16.414 1.00 98.06 267 ARG A C 1
ATOM 2201 O O . ARG A 1 267 ? -8.084 -4.483 17.162 1.00 98.06 267 ARG A O 1
ATOM 2208 N N . LEU A 1 268 ? -8.070 -5.394 15.118 1.00 98.44 268 LEU A N 1
ATOM 2209 C CA . LEU A 1 268 ? -8.850 -4.304 14.512 1.00 98.44 268 LEU A CA 1
ATOM 2210 C C . LEU A 1 268 ? -10.225 -4.162 15.185 1.00 98.44 268 LEU A C 1
ATOM 2212 O O . LEU A 1 268 ? -10.726 -3.055 15.334 1.00 98.44 268 LEU A O 1
ATOM 2216 N N . GLY A 1 269 ? -10.812 -5.259 15.669 1.00 98.12 269 GLY A N 1
ATOM 2217 C CA . GLY A 1 269 ? -12.048 -5.218 16.451 1.00 98.12 269 GLY A CA 1
ATOM 2218 C C . GLY A 1 269 ? -11.945 -4.405 17.742 1.00 98.12 269 GLY A C 1
ATOM 2219 O O . GLY A 1 269 ? -12.949 -3.834 18.151 1.00 98.12 269 GLY A O 1
ATOM 2220 N N . ASN A 1 270 ? -10.753 -4.297 18.336 1.00 98.19 270 ASN A N 1
ATOM 2221 C CA . ASN A 1 270 ? -10.506 -3.563 19.577 1.00 98.19 270 ASN A CA 1
ATOM 2222 C C . ASN A 1 270 ? -10.137 -2.088 19.357 1.00 98.19 270 ASN A C 1
ATOM 2224 O O . ASN A 1 270 ? -10.074 -1.314 20.307 1.00 98.19 270 ASN A O 1
ATOM 2228 N N . MET A 1 271 ? -9.859 -1.700 18.114 1.00 98.44 271 MET A N 1
ATOM 2229 C CA . MET A 1 271 ? -9.415 -0.352 17.782 1.00 98.44 271 MET A CA 1
ATOM 2230 C C . MET A 1 271 ? -10.515 0.445 17.077 1.00 98.44 271 MET A C 1
ATOM 2232 O O . MET A 1 271 ? -11.419 -0.113 16.443 1.00 98.44 271 MET A O 1
ATOM 2236 N N . THR A 1 272 ? -10.422 1.766 17.168 1.00 97.75 272 THR A N 1
ATOM 2237 C CA . THR A 1 272 ? -11.233 2.713 16.396 1.00 97.75 272 THR A CA 1
ATOM 2238 C C . THR A 1 272 ? -10.471 4.027 16.212 1.00 97.75 272 THR A C 1
ATOM 2240 O O . THR A 1 272 ? -9.486 4.271 16.910 1.00 97.75 272 THR A O 1
ATOM 2243 N N . LEU A 1 273 ? -10.905 4.873 15.275 1.00 96.81 273 LEU A N 1
ATOM 2244 C CA . LEU A 1 273 ? -10.506 6.283 15.279 1.00 96.81 273 LEU A CA 1
ATOM 2245 C C . LEU A 1 273 ? -11.434 7.054 16.210 1.00 96.81 273 LEU A C 1
ATOM 2247 O O . LEU A 1 273 ? -12.638 6.812 16.231 1.00 96.81 273 LEU A O 1
ATOM 2251 N N . CYS A 1 274 ? -10.875 7.981 16.973 1.00 95.38 274 CYS A N 1
ATOM 2252 C CA . CYS A 1 274 ? -11.616 8.801 17.917 1.00 95.38 274 CYS A CA 1
ATOM 2253 C C . CYS A 1 274 ? -11.024 10.208 17.965 1.00 95.38 274 CYS A C 1
ATOM 2255 O O . CYS A 1 274 ? -9.827 10.395 17.739 1.00 95.38 274 CYS A O 1
ATOM 2257 N N . GLU A 1 275 ? -11.866 11.199 18.236 1.00 95.88 275 GLU A N 1
ATOM 2258 C CA . GLU A 1 275 ? -11.450 12.567 18.499 1.00 95.88 275 GLU A CA 1
ATOM 2259 C C . GLU A 1 275 ? -10.427 12.592 19.645 1.00 95.88 275 GLU A C 1
ATOM 2261 O O . GLU A 1 275 ? -10.608 11.956 20.685 1.00 95.88 275 GLU A O 1
ATOM 2266 N N . LYS A 1 276 ? -9.339 13.345 19.465 1.00 95.75 276 LYS A N 1
ATOM 2267 C CA . LYS A 1 276 ? -8.199 13.356 20.390 1.00 95.75 276 LYS A CA 1
ATOM 2268 C C . LYS A 1 276 ? -8.596 13.707 21.827 1.00 95.75 276 LYS A C 1
ATOM 2270 O O . LYS A 1 276 ? -8.061 13.097 22.747 1.00 95.75 276 LYS A O 1
ATOM 2275 N N . SER A 1 277 ? -9.523 14.649 22.011 1.00 96.06 277 SER A N 1
ATOM 2276 C CA . SER A 1 277 ? -10.040 15.029 23.332 1.00 96.06 277 SER A CA 1
ATOM 2277 C C . SER A 1 277 ? -10.798 13.880 23.997 1.00 96.06 277 SER A C 1
ATOM 2279 O O . SER A 1 277 ? -10.499 13.534 25.132 1.00 96.06 277 SER A O 1
ATOM 2281 N N . LEU A 1 278 ? -11.697 13.212 23.266 1.00 97.06 278 LEU A N 1
ATOM 2282 C CA . LEU A 1 278 ? -12.448 12.069 23.791 1.00 97.06 278 LEU A CA 1
ATOM 2283 C C . LEU A 1 278 ? -11.519 10.901 24.138 1.00 97.06 278 LEU A C 1
ATOM 2285 O O . LEU A 1 278 ? -11.683 10.268 25.174 1.00 97.06 278 LEU A O 1
ATOM 2289 N N . ASN A 1 279 ? -10.509 10.636 23.304 1.00 96.75 279 ASN A N 1
ATOM 2290 C CA . ASN A 1 279 ? -9.504 9.612 23.590 1.00 96.75 279 ASN A CA 1
ATOM 2291 C C . ASN A 1 279 ? -8.712 9.934 24.876 1.00 96.75 279 ASN A C 1
ATOM 2293 O O . ASN A 1 279 ? -8.537 9.069 25.733 1.00 96.75 279 ASN A O 1
ATOM 2297 N N . GLN A 1 280 ? -8.307 11.194 25.066 1.00 96.25 280 GLN A N 1
ATOM 2298 C CA . GLN A 1 280 ? -7.667 11.644 26.309 1.00 96.25 280 GLN A CA 1
ATOM 2299 C C . GLN A 1 280 ? -8.576 11.462 27.531 1.00 96.25 280 GLN A C 1
ATOM 2301 O O . GLN A 1 280 ? -8.112 10.974 28.561 1.00 96.25 280 GLN A O 1
ATOM 2306 N N . ASP A 1 281 ? -9.862 11.792 27.405 1.00 96.25 281 ASP A N 1
ATOM 2307 C CA . ASP A 1 281 ? -10.842 11.631 28.481 1.00 96.25 281 ASP A CA 1
ATOM 2308 C C . ASP A 1 281 ? -11.095 10.154 28.821 1.00 96.25 281 ASP A C 1
ATOM 2310 O O . ASP A 1 281 ? -11.351 9.824 29.984 1.00 96.25 281 ASP A O 1
ATOM 2314 N N . MET A 1 282 ? -11.014 9.254 27.835 1.00 95.31 282 MET A N 1
ATOM 2315 C CA . MET A 1 282 ? -11.158 7.808 28.027 1.00 95.31 282 MET A CA 1
ATOM 2316 C C . MET A 1 282 ? -9.946 7.184 28.723 1.00 95.31 282 MET A C 1
ATOM 2318 O O . MET A 1 282 ? -10.120 6.456 29.702 1.00 95.31 282 MET A O 1
ATOM 2322 N N . GLY A 1 283 ? -8.727 7.443 28.243 1.00 93.12 283 GLY A N 1
ATOM 2323 C CA . GLY A 1 283 ? -7.502 6.856 28.795 1.00 93.12 283 GLY A CA 1
ATOM 2324 C C . GLY A 1 283 ? -7.585 5.331 28.994 1.00 93.12 283 GLY A C 1
ATOM 2325 O O . GLY A 1 283 ? -8.065 4.592 28.132 1.00 93.12 283 GLY A O 1
ATOM 2326 N N . ASN A 1 284 ? -7.145 4.845 30.160 1.00 92.69 284 ASN A N 1
ATOM 2327 C CA . ASN A 1 284 ? -7.190 3.418 30.519 1.00 92.69 284 ASN A CA 1
ATOM 2328 C C . ASN A 1 284 ? -8.449 3.013 31.309 1.00 92.69 284 ASN A C 1
ATOM 2330 O O . ASN A 1 284 ? -8.498 1.911 31.858 1.00 92.69 284 ASN A O 1
ATOM 2334 N N . LYS A 1 285 ? -9.464 3.886 31.370 1.00 92.69 285 LYS A N 1
ATOM 2335 C CA . LYS A 1 285 ? -10.666 3.666 32.184 1.00 92.69 285 LYS A CA 1
ATOM 2336 C C . LYS A 1 285 ? -11.426 2.399 31.758 1.00 92.69 285 LYS A C 1
ATOM 2338 O O . LYS A 1 285 ? -11.328 1.994 30.595 1.00 92.69 285 LYS A O 1
ATOM 2343 N N . PRO A 1 286 ? -12.227 1.796 32.657 1.00 92.81 286 PRO A N 1
ATOM 2344 C CA . PRO A 1 286 ? -13.077 0.656 32.324 1.00 92.81 286 PRO A CA 1
ATOM 2345 C C . PRO A 1 286 ? -14.050 0.956 31.179 1.00 92.81 286 PRO A C 1
ATOM 2347 O O . PRO A 1 286 ? -14.451 2.105 30.964 1.00 92.81 286 PRO A O 1
ATOM 2350 N N . PHE A 1 287 ? -14.486 -0.096 30.479 1.00 95.00 287 PHE A N 1
ATOM 2351 C CA . PHE A 1 287 ? -15.361 0.032 29.312 1.00 95.00 287 PHE A CA 1
ATOM 2352 C C . PHE A 1 287 ? -16.621 0.863 29.577 1.00 95.00 287 PHE A C 1
ATOM 2354 O O . PHE A 1 287 ? -16.982 1.679 28.736 1.00 95.00 287 PHE A O 1
ATOM 2361 N N . GLN A 1 288 ? -17.255 0.710 30.744 1.00 93.56 288 GLN A N 1
ATOM 2362 C CA . GLN A 1 288 ? -18.486 1.437 31.058 1.00 93.56 288 GLN A CA 1
ATOM 2363 C C . GLN A 1 288 ? -18.292 2.959 30.995 1.00 93.56 288 GLN A C 1
ATOM 2365 O O . GLN A 1 288 ? -19.125 3.661 30.436 1.00 93.56 288 GLN A O 1
ATOM 2370 N N . THR A 1 289 ? -17.154 3.467 31.475 1.00 94.19 289 THR A N 1
ATOM 2371 C CA . THR A 1 289 ? -16.835 4.895 31.368 1.00 94.19 289 THR A CA 1
ATOM 2372 C C . THR A 1 289 ? -16.487 5.295 29.937 1.00 94.19 289 THR A C 1
ATOM 2374 O O . THR A 1 289 ? -16.899 6.359 29.481 1.00 94.19 289 THR A O 1
ATOM 2377 N N . LYS A 1 290 ? -15.750 4.450 29.201 1.00 95.94 290 LYS A N 1
ATOM 2378 C CA . LYS A 1 290 ? -15.427 4.716 27.789 1.00 95.94 290 LYS A CA 1
ATOM 2379 C C . LYS A 1 290 ? -16.682 4.807 26.929 1.00 95.94 290 LYS A C 1
ATOM 2381 O O . LYS A 1 290 ? -16.803 5.714 26.116 1.00 95.94 290 LYS A O 1
ATOM 2386 N N . LYS A 1 291 ? -17.631 3.897 27.144 1.00 96.00 291 LYS A N 1
ATOM 2387 C CA . LYS A 1 291 ? -18.936 3.868 26.486 1.00 96.00 291 LYS A CA 1
ATOM 2388 C C . LYS A 1 291 ? -19.662 5.207 26.605 1.00 96.00 291 LYS A C 1
ATOM 2390 O O . LYS A 1 291 ? -20.070 5.742 25.579 1.00 96.00 291 LYS A O 1
ATOM 2395 N N . ASP A 1 292 ? -19.769 5.756 27.813 1.00 96.12 292 ASP A N 1
ATOM 2396 C CA . ASP A 1 292 ? -20.479 7.019 28.054 1.00 96.12 292 ASP A CA 1
ATOM 2397 C C . ASP A 1 292 ? -19.795 8.206 27.351 1.00 96.12 292 ASP A C 1
ATOM 2399 O O . ASP A 1 292 ? -20.457 9.118 26.856 1.00 96.12 292 ASP A O 1
ATOM 2403 N N . ILE A 1 293 ? -18.464 8.171 27.233 1.00 97.00 293 ILE A N 1
ATOM 2404 C CA . ILE A 1 293 ? -17.690 9.182 26.501 1.00 97.00 293 ILE A CA 1
ATOM 2405 C C . ILE A 1 293 ? -17.887 9.034 24.984 1.00 97.00 293 ILE A C 1
ATOM 2407 O O . ILE A 1 293 ? -18.100 10.036 24.298 1.00 97.00 293 ILE A O 1
ATOM 2411 N N . LEU A 1 294 ? -17.861 7.803 24.457 1.00 96.62 294 LEU A N 1
ATOM 2412 C CA . LEU A 1 294 ? -17.977 7.504 23.022 1.00 96.62 294 LEU A CA 1
ATOM 2413 C C . LEU A 1 294 ? -19.309 7.950 22.409 1.00 96.62 294 LEU A C 1
ATOM 2415 O O . LEU A 1 294 ? -19.336 8.238 21.215 1.00 96.62 294 LEU A O 1
ATOM 2419 N N . VAL A 1 295 ? -20.382 8.059 23.202 1.00 95.25 295 VAL A N 1
ATOM 2420 C CA . VAL A 1 295 ? -21.675 8.621 22.756 1.00 95.25 295 VAL A CA 1
ATOM 2421 C C . VAL A 1 295 ? -21.522 10.046 22.205 1.00 95.25 295 VAL A C 1
ATOM 2423 O O . VAL A 1 295 ? -22.286 10.451 21.336 1.00 95.25 295 VAL A O 1
ATOM 2426 N N . ASN A 1 296 ? -20.512 10.796 22.656 1.00 95.50 296 ASN A N 1
ATOM 2427 C CA . ASN A 1 296 ? -20.254 12.162 22.194 1.00 95.50 296 ASN A CA 1
ATOM 2428 C C . ASN A 1 296 ? -19.431 12.230 20.894 1.00 95.50 296 ASN A C 1
ATOM 2430 O O . ASN A 1 296 ? -19.183 13.325 20.384 1.00 95.50 296 ASN A O 1
ATOM 2434 N N . SER A 1 297 ? -18.965 11.093 20.368 1.00 94.69 297 SER A N 1
ATOM 2435 C CA . SER A 1 297 ? -18.204 11.053 19.118 1.00 94.69 297 SER A CA 1
ATOM 2436 C C . SER A 1 297 ? -19.114 11.254 17.910 1.00 94.69 297 SER A C 1
ATOM 2438 O O . SER A 1 297 ? -20.240 10.766 17.863 1.00 94.69 297 SER A O 1
ATOM 2440 N N . LYS A 1 298 ? -18.595 11.926 16.880 1.00 91.19 298 LYS A N 1
ATOM 2441 C CA . LYS A 1 298 ? -19.306 12.134 15.609 1.00 91.19 298 LYS A CA 1
ATOM 2442 C C . LYS A 1 298 ? -19.146 10.965 14.636 1.00 91.19 298 LYS A C 1
ATOM 2444 O O . LYS A 1 298 ? -19.698 10.994 13.537 1.00 91.19 298 LYS A O 1
ATOM 2449 N N . LEU A 1 299 ? -18.351 9.958 14.996 1.00 93.44 299 LEU A N 1
ATOM 2450 C CA . LEU A 1 299 ? -18.070 8.814 14.140 1.00 93.44 299 LEU A CA 1
ATOM 2451 C C . LEU A 1 299 ? -19.056 7.677 14.423 1.00 93.44 299 LEU A C 1
ATOM 2453 O O . LEU A 1 299 ? -19.078 7.135 15.525 1.00 93.44 299 LEU A O 1
ATOM 2457 N N . ILE A 1 300 ? -19.774 7.226 13.389 1.00 94.06 300 ILE A N 1
ATOM 2458 C CA . ILE A 1 300 ? -20.707 6.078 13.452 1.00 94.06 300 ILE A CA 1
ATOM 2459 C C . ILE A 1 300 ? -20.030 4.832 14.052 1.00 94.06 300 ILE A C 1
ATOM 2461 O O . ILE A 1 300 ? -20.639 4.062 14.786 1.00 94.06 300 ILE A O 1
ATOM 2465 N N . LEU A 1 301 ? -18.734 4.640 13.781 1.00 94.38 301 LEU A N 1
ATOM 2466 C CA . LEU A 1 301 ? -17.949 3.540 14.351 1.00 94.38 301 LEU A CA 1
ATOM 2467 C C . LEU A 1 301 ? -17.904 3.543 15.885 1.00 94.38 301 LEU A C 1
ATOM 2469 O O . LEU A 1 301 ? -17.798 2.470 16.478 1.00 94.38 301 LEU A O 1
ATOM 2473 N N . ASN A 1 302 ? -17.943 4.722 16.501 1.00 96.38 302 ASN A N 1
ATOM 2474 C CA . ASN A 1 302 ? -17.868 4.910 17.946 1.00 96.38 302 ASN A CA 1
ATOM 2475 C C . ASN A 1 302 ? -19.255 4.812 18.586 1.00 96.38 302 ASN A C 1
ATOM 2477 O O . ASN A 1 302 ? -19.377 4.209 19.650 1.00 96.38 302 ASN A O 1
ATOM 2481 N N . GLU A 1 303 ? -20.295 5.283 17.893 1.00 93.88 303 GLU A N 1
ATOM 2482 C CA . GLU A 1 303 ? -21.693 5.028 18.258 1.00 93.88 303 GLU A CA 1
ATOM 2483 C C . GLU A 1 303 ? -21.989 3.518 18.303 1.00 93.88 303 GLU A C 1
ATOM 2485 O O . GLU A 1 303 ? -22.524 3.012 19.282 1.00 93.88 303 GLU A O 1
ATOM 2490 N N . GLU A 1 304 ? -21.553 2.749 17.299 1.00 94.81 304 GLU A N 1
ATOM 2491 C CA . GLU A 1 304 ? -21.720 1.286 17.296 1.00 94.81 304 GLU A CA 1
ATOM 2492 C C . GLU A 1 304 ? -21.041 0.599 18.495 1.00 94.81 304 GLU A C 1
ATOM 2494 O O . GLU A 1 304 ? -21.529 -0.422 18.984 1.00 94.81 304 GLU A O 1
ATOM 2499 N N . ILE A 1 305 ? -19.908 1.131 18.966 1.00 97.12 305 ILE A N 1
ATOM 2500 C CA . ILE A 1 305 ? -19.211 0.605 20.147 1.00 97.12 305 ILE A CA 1
ATOM 2501 C C . ILE A 1 305 ? -19.981 0.969 21.418 1.00 97.12 305 ILE A C 1
ATOM 2503 O O . ILE A 1 305 ? -20.176 0.094 22.264 1.00 97.12 305 ILE A O 1
ATOM 2507 N N . SER A 1 306 ? -20.452 2.215 21.543 1.00 96.25 306 SER A N 1
ATOM 2508 C CA . SER A 1 306 ? -21.155 2.689 22.741 1.00 96.25 306 SER A CA 1
ATOM 2509 C C . SER A 1 306 ? -22.480 1.960 22.985 1.00 96.25 306 SER A C 1
ATOM 2511 O O . SER A 1 306 ? -22.906 1.836 24.129 1.00 96.25 306 SER A O 1
ATOM 2513 N N . GLN A 1 307 ? -23.100 1.369 21.960 1.00 95.06 307 GLN A N 1
ATOM 2514 C CA . GLN A 1 307 ? -24.291 0.530 22.144 1.00 95.06 307 GLN A CA 1
ATOM 2515 C C . GLN A 1 307 ? -24.011 -0.839 22.789 1.00 95.06 307 GLN A C 1
ATOM 2517 O O . GLN A 1 307 ? -24.945 -1.512 23.228 1.00 95.06 307 GLN A O 1
ATOM 2522 N N . SER A 1 308 ? -22.750 -1.271 22.891 1.00 94.88 308 SER A N 1
ATOM 2523 C CA . SER A 1 308 ? -22.421 -2.554 23.530 1.00 94.88 308 SER A CA 1
ATOM 2524 C C . SER A 1 308 ? -22.643 -2.465 25.045 1.00 94.88 308 SER A C 1
ATOM 2526 O O . SER A 1 308 ? -22.348 -1.444 25.667 1.00 94.88 308 SER A O 1
ATOM 2528 N N . SER A 1 309 ? -23.211 -3.501 25.663 1.00 92.69 309 SER A N 1
ATOM 2529 C CA . SER A 1 309 ? -23.416 -3.546 27.122 1.00 92.69 309 SER A CA 1
ATOM 2530 C C . SER A 1 309 ? -22.122 -3.830 27.876 1.00 92.69 309 SER A C 1
ATOM 2532 O O . SER A 1 309 ? -21.904 -3.304 28.959 1.00 92.69 309 SER A O 1
ATOM 2534 N N . GLU A 1 310 ? -21.263 -4.643 27.277 1.00 92.25 310 GLU A N 1
ATOM 2535 C CA . GLU A 1 310 ? -19.971 -5.047 27.801 1.00 92.25 310 GLU A CA 1
ATOM 2536 C C . GLU A 1 310 ? -18.939 -5.062 26.675 1.00 92.25 310 GLU A C 1
ATOM 2538 O O . GLU A 1 310 ? -19.276 -4.930 25.495 1.00 92.25 310 GLU A O 1
ATOM 2543 N N . TRP A 1 311 ? -17.675 -5.196 27.055 1.00 94.69 311 TRP A N 1
ATOM 2544 C CA . TRP A 1 311 ? -16.587 -5.386 26.115 1.00 94.69 311 TRP A CA 1
ATOM 2545 C C . TRP A 1 311 ? -15.770 -6.564 26.590 1.00 94.69 311 TRP A C 1
ATOM 2547 O O . TRP A 1 311 ? -15.151 -6.490 27.646 1.00 94.69 311 TRP A O 1
ATOM 2557 N N . LYS A 1 312 ? -15.809 -7.655 25.831 1.00 93.50 312 LYS A N 1
ATOM 2558 C CA . LYS A 1 312 ? -15.098 -8.906 26.097 1.00 93.50 312 LYS A CA 1
ATOM 2559 C C . LYS A 1 312 ? -14.341 -9.367 24.849 1.00 93.50 312 LYS A C 1
ATOM 2561 O O . LYS A 1 312 ? -14.584 -8.862 23.745 1.00 93.50 312 LYS A O 1
ATOM 2566 N N . PRO A 1 313 ? -13.442 -10.364 24.958 1.00 93.31 313 PRO A N 1
ATOM 2567 C CA . PRO A 1 313 ? -12.735 -10.912 23.796 1.00 93.31 313 PRO A CA 1
ATOM 2568 C C . PRO A 1 313 ? -13.661 -11.354 22.645 1.00 93.31 313 PRO A C 1
ATOM 2570 O O . PRO A 1 313 ? -13.329 -11.209 21.460 1.00 93.31 313 PRO A O 1
ATOM 2573 N N . ILE A 1 314 ? -14.851 -11.865 22.979 1.00 93.12 314 ILE A N 1
ATOM 2574 C CA . ILE A 1 314 ? -15.852 -12.275 21.991 1.00 93.12 314 ILE A CA 1
ATOM 2575 C C . ILE A 1 314 ? -16.447 -11.080 21.229 1.00 93.12 314 ILE A C 1
ATOM 2577 O O . ILE A 1 314 ? -16.662 -11.182 20.019 1.00 93.12 314 ILE A O 1
ATOM 2581 N N . ASP A 1 315 ? -16.626 -9.926 21.876 1.00 95.75 315 ASP A N 1
ATOM 2582 C CA . ASP A 1 315 ? -17.151 -8.707 21.247 1.00 95.75 315 ASP A CA 1
ATOM 2583 C C . ASP A 1 315 ? -16.153 -8.115 20.259 1.00 95.75 315 ASP A C 1
ATOM 2585 O O . ASP A 1 315 ? -16.527 -7.768 19.136 1.00 95.75 315 ASP A O 1
ATOM 2589 N N . ILE A 1 316 ? -14.867 -8.103 20.625 1.00 97.25 316 ILE A N 1
ATOM 2590 C CA . ILE A 1 316 ? -13.762 -7.728 19.732 1.00 97.25 316 ILE A CA 1
ATOM 2591 C C . ILE A 1 316 ? -13.782 -8.614 18.483 1.00 97.25 316 ILE A C 1
ATOM 2593 O O . ILE A 1 316 ? -13.758 -8.117 17.352 1.00 97.25 316 ILE A O 1
ATOM 2597 N N . SER A 1 317 ? -13.883 -9.930 18.675 1.00 96.81 317 SER A N 1
ATOM 2598 C CA . SER A 1 317 ? -13.915 -10.905 17.582 1.00 96.81 317 SER A CA 1
ATOM 2599 C C . SER A 1 317 ? -15.138 -10.710 16.678 1.00 96.81 317 SER A C 1
ATOM 2601 O O . SER A 1 317 ? -15.019 -10.671 15.449 1.00 96.81 317 SER A O 1
ATOM 2603 N N . ASN A 1 318 ? -16.320 -10.525 17.267 1.00 97.50 318 ASN A N 1
ATOM 2604 C CA . ASN A 1 318 ? -17.567 -10.309 16.538 1.00 97.50 318 ASN A CA 1
ATOM 2605 C C . ASN A 1 318 ? -17.573 -8.973 15.788 1.00 97.50 318 ASN A C 1
ATOM 2607 O O . ASN A 1 318 ? -17.978 -8.924 14.622 1.00 97.50 318 ASN A O 1
ATOM 2611 N N . ARG A 1 319 ? -17.078 -7.894 16.405 1.00 98.06 319 ARG A N 1
ATOM 2612 C CA . ARG A 1 319 ? -16.918 -6.594 15.747 1.00 98.06 319 ARG A CA 1
ATOM 2613 C C . ARG A 1 319 ? -15.959 -6.697 14.572 1.00 98.06 319 ARG A C 1
ATOM 2615 O O . ARG A 1 319 ? -16.298 -6.236 13.485 1.00 98.06 319 ARG A O 1
ATOM 2622 N N . GLN A 1 320 ? -14.811 -7.351 14.734 1.00 98.56 320 GLN A N 1
ATOM 2623 C CA . GLN A 1 320 ? -13.851 -7.500 13.642 1.00 98.56 320 GLN A CA 1
ATOM 2624 C C . GLN A 1 320 ? -14.420 -8.301 12.465 1.00 98.56 320 GLN A C 1
ATOM 2626 O O . GLN A 1 320 ? -14.202 -7.922 11.316 1.00 98.56 320 GLN A O 1
ATOM 2631 N N . LYS A 1 321 ? -15.226 -9.341 12.725 1.00 98.56 321 LYS A N 1
ATOM 2632 C CA . LYS A 1 321 ? -15.972 -10.063 11.678 1.00 98.56 321 LYS A CA 1
ATOM 2633 C C . LYS A 1 321 ? -16.967 -9.159 10.939 1.00 98.56 321 LYS A C 1
ATOM 2635 O O . LYS A 1 321 ? -17.111 -9.284 9.724 1.00 98.56 321 LYS A O 1
ATOM 2640 N N . ARG A 1 322 ? -17.646 -8.234 11.631 1.00 98.25 322 ARG A N 1
ATOM 2641 C CA . ARG A 1 322 ? -18.516 -7.232 10.981 1.00 98.25 322 ARG A CA 1
ATOM 2642 C C . ARG A 1 322 ? -17.705 -6.253 10.128 1.00 98.25 322 ARG A C 1
ATOM 2644 O O . ARG A 1 322 ? -18.065 -6.026 8.976 1.00 98.25 322 ARG A O 1
ATOM 2651 N N . LEU A 1 323 ? -16.585 -5.746 10.649 1.00 98.56 323 LEU A N 1
ATOM 2652 C CA . LEU A 1 323 ? -15.667 -4.880 9.899 1.00 98.56 323 LEU A CA 1
ATOM 2653 C C . LEU A 1 323 ? -15.107 -5.583 8.656 1.00 98.56 323 LEU A C 1
ATOM 2655 O O . LEU A 1 323 ? -15.030 -4.962 7.602 1.00 98.56 323 LEU A O 1
ATOM 2659 N N . ALA A 1 324 ? -14.803 -6.882 8.739 1.00 98.69 324 ALA A N 1
ATOM 2660 C CA . ALA A 1 324 ? -14.316 -7.676 7.611 1.00 98.69 324 ALA A CA 1
ATOM 2661 C C . ALA A 1 324 ? -15.298 -7.689 6.427 1.00 98.69 324 ALA A C 1
ATOM 2663 O O . ALA A 1 324 ? -14.875 -7.624 5.274 1.00 98.69 324 ALA A O 1
ATOM 2664 N N . LYS A 1 325 ? -16.612 -7.737 6.696 1.00 98.25 325 LYS A N 1
ATOM 2665 C CA . LYS A 1 325 ? -17.646 -7.682 5.648 1.00 98.25 325 LYS A CA 1
ATOM 2666 C C . LYS A 1 325 ? -17.633 -6.339 4.918 1.00 98.25 325 LYS A C 1
ATOM 2668 O O . LYS A 1 325 ? -17.657 -6.321 3.693 1.00 98.25 325 LYS A O 1
ATOM 2673 N N . VAL A 1 326 ? -17.546 -5.237 5.666 1.00 98.19 326 VAL A N 1
ATOM 2674 C CA . VAL A 1 326 ? -17.463 -3.878 5.103 1.00 98.19 326 VAL A CA 1
ATOM 2675 C C . VAL A 1 326 ? -16.159 -3.702 4.321 1.00 98.19 326 VAL A C 1
ATOM 2677 O O . VAL A 1 326 ? -16.171 -3.248 3.182 1.00 98.19 326 VAL A O 1
ATOM 2680 N N . ALA A 1 327 ? -15.040 -4.149 4.894 1.00 98.50 327 ALA A N 1
ATOM 2681 C CA . ALA A 1 327 ? -13.728 -4.103 4.263 1.00 98.50 327 ALA A CA 1
ATOM 2682 C C . ALA A 1 327 ? -13.703 -4.842 2.915 1.00 98.50 327 ALA A C 1
ATOM 2684 O O . ALA A 1 327 ? -13.176 -4.330 1.928 1.00 98.50 327 ALA A O 1
ATOM 2685 N N . ALA A 1 328 ? -14.312 -6.027 2.842 1.00 98.31 328 ALA A N 1
ATOM 2686 C CA . ALA A 1 328 ? -14.372 -6.782 1.594 1.00 98.31 328 ALA A CA 1
ATOM 2687 C C . ALA A 1 328 ? -15.076 -5.993 0.480 1.00 98.31 328 ALA A C 1
ATOM 2689 O O . ALA A 1 328 ? -14.695 -6.116 -0.676 1.00 98.31 328 ALA A O 1
ATOM 2690 N N . HIS A 1 329 ? -16.044 -5.139 0.816 1.00 97.75 329 HIS A N 1
ATOM 2691 C CA . HIS A 1 329 ? -16.708 -4.290 -0.167 1.00 97.75 329 HIS A CA 1
ATOM 2692 C C . HIS A 1 329 ? -15.834 -3.099 -0.595 1.00 97.75 329 HIS A C 1
ATOM 2694 O O . HIS A 1 329 ? -15.638 -2.884 -1.786 1.00 97.75 329 HIS A O 1
ATOM 2700 N N . ILE A 1 330 ? -15.229 -2.384 0.363 1.00 97.88 330 ILE A N 1
ATOM 2701 C CA . ILE A 1 330 ? -14.390 -1.195 0.106 1.00 97.88 330 ILE A CA 1
ATOM 2702 C C . ILE A 1 330 ? -13.224 -1.508 -0.839 1.00 97.88 330 ILE A C 1
ATOM 2704 O O . ILE A 1 330 ? -12.973 -0.781 -1.800 1.00 97.88 330 ILE A O 1
ATOM 2708 N N . TRP A 1 331 ? -12.501 -2.596 -0.568 1.00 98.44 331 TRP A N 1
ATOM 2709 C CA . TRP A 1 331 ? -11.292 -2.959 -1.314 1.00 98.44 331 TRP A CA 1
ATOM 2710 C C . TRP A 1 331 ? -11.559 -3.986 -2.421 1.00 98.44 331 TRP A C 1
ATOM 2712 O O . TRP A 1 331 ? -10.629 -4.657 -2.879 1.00 98.44 331 TRP A O 1
ATOM 2722 N N . ARG A 1 332 ? -12.819 -4.175 -2.832 1.00 98.19 332 ARG A N 1
ATOM 2723 C CA . ARG A 1 332 ? -13.200 -5.064 -3.941 1.00 98.19 332 ARG A CA 1
ATOM 2724 C C . ARG A 1 332 ? -12.640 -4.559 -5.274 1.00 98.19 332 ARG A C 1
ATOM 2726 O O . ARG A 1 332 ? -12.402 -3.365 -5.458 1.00 98.19 332 ARG A O 1
ATOM 2733 N N . ILE A 1 333 ? -12.387 -5.486 -6.195 1.00 98.00 333 ILE A N 1
ATOM 2734 C CA . ILE A 1 333 ? -12.075 -5.180 -7.595 1.00 98.00 333 ILE A CA 1
ATOM 2735 C C . ILE A 1 333 ? -13.075 -5.960 -8.432 1.00 98.00 333 ILE A C 1
ATOM 2737 O O . ILE A 1 333 ? -12.906 -7.164 -8.615 1.00 98.00 333 ILE A O 1
ATOM 2741 N N . ASP A 1 334 ? -14.125 -5.301 -8.911 1.00 94.69 334 ASP A N 1
ATOM 2742 C CA . ASP A 1 334 ? -15.262 -5.981 -9.545 1.00 94.69 334 ASP A CA 1
ATOM 2743 C C . ASP A 1 334 ? -14.867 -6.812 -10.766 1.00 94.69 334 ASP A C 1
ATOM 2745 O O . ASP A 1 334 ? -15.446 -7.862 -11.009 1.00 94.69 334 ASP A O 1
ATOM 2749 N N . GLN A 1 335 ? -13.824 -6.404 -11.491 1.00 93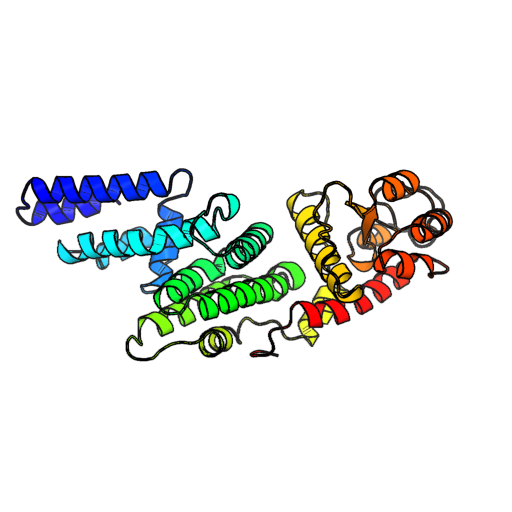.25 335 GLN A N 1
ATOM 2750 C CA . GLN A 1 335 ? -13.295 -7.151 -12.634 1.00 93.25 335 GLN A CA 1
ATOM 2751 C C . GLN A 1 335 ? -12.673 -8.507 -12.255 1.00 93.25 335 GLN A C 1
ATOM 2753 O O . GLN A 1 335 ? -12.449 -9.325 -13.144 1.00 93.25 335 GLN A O 1
ATOM 2758 N N . LEU A 1 336 ? -12.350 -8.721 -10.975 1.00 93.75 336 LEU A N 1
ATOM 2759 C CA . LEU A 1 336 ? -11.674 -9.911 -10.449 1.00 93.75 336 LEU A CA 1
ATOM 2760 C C . LEU A 1 336 ? -12.492 -10.647 -9.382 1.00 93.75 336 LEU A C 1
ATOM 2762 O O . LEU A 1 336 ? -11.996 -11.629 -8.823 1.00 93.75 336 LEU A O 1
ATOM 2766 N N . SER A 1 337 ? -13.681 -10.153 -9.038 1.00 82.25 337 SER A N 1
ATOM 2767 C CA . SER A 1 337 ? -14.438 -10.607 -7.863 1.00 82.25 337 SER A CA 1
ATOM 2768 C C . SER A 1 337 ? -15.564 -11.567 -8.179 1.00 82.25 337 SER A C 1
ATOM 2770 O O . SER A 1 337 ? -16.141 -11.465 -9.280 1.00 82.25 337 SER A O 1
#